Protein AF-A0A847HNN7-F1 (afdb_monomer)

Secondary structure (DSSP, 8-state):
-------TTTSTTSSS--------------PPP-PPP----S-----GGG--HHHHHHHHHHHHHHHHHTT-HHHHHHHHHHHTTTGGG----SSEEEE--SSHHHHHHHHHHHHHTT---EEEE-SS-HHHHHHHHHHHHHHTT-HHHHHHHHHHHHHH-TT-HHHHHHHHHHHHS-SSS--HHHHHHHHHHHHHH--SHHHHHHHHHHHHHHHHHTT-HHHHHHHHHHHHHH--STTTTHHHHHHHHHH-HHHHHH--HHHHHHHHHHTT--SS--HHHHHHHHHHHHH--SGGGHHHHHHHHHHHHHH-TT-HHHHHHHHHHHT-

Structure (mmCIF, N/CA/C/O backbone):
data_AF-A0A847HNN7-F1
#
_entry.id   AF-A0A847HNN7-F1
#
loop_
_atom_site.group_PDB
_atom_site.id
_atom_site.type_symbol
_atom_site.label_atom_id
_atom_site.label_alt_id
_atom_site.label_comp_id
_atom_site.label_asym_id
_atom_site.label_entity_id
_atom_site.label_seq_id
_atom_site.pdbx_PDB_ins_code
_atom_site.Cartn_x
_atom_site.Cartn_y
_atom_site.Cartn_z
_atom_site.occupancy
_atom_site.B_iso_or_equiv
_atom_site.auth_seq_id
_atom_site.auth_comp_id
_atom_site.auth_asym_id
_atom_site.auth_atom_id
_atom_site.pdbx_PDB_model_num
ATOM 1 N N . MET A 1 1 ? 18.033 7.320 -22.587 1.00 27.81 1 MET A N 1
ATOM 2 C CA . MET A 1 1 ? 16.815 8.041 -22.150 1.00 27.81 1 MET A CA 1
ATOM 3 C C . MET A 1 1 ? 16.008 7.167 -21.181 1.00 27.81 1 MET A C 1
ATOM 5 O O . MET A 1 1 ? 14.907 6.770 -21.517 1.00 27.81 1 MET A O 1
ATOM 9 N N . ILE A 1 2 ? 16.561 6.822 -20.007 1.00 28.06 2 ILE A N 1
ATOM 10 C CA . ILE A 1 2 ? 15.881 6.022 -18.960 1.00 28.06 2 ILE A CA 1
ATOM 11 C C . ILE A 1 2 ? 16.379 6.498 -17.580 1.00 28.06 2 ILE A C 1
ATOM 13 O O . ILE A 1 2 ? 17.039 5.771 -16.858 1.00 28.06 2 ILE A O 1
ATOM 17 N N . ASN A 1 3 ? 16.150 7.767 -17.247 1.00 28.02 3 ASN A N 1
ATOM 18 C CA . ASN A 1 3 ? 16.425 8.320 -15.914 1.00 28.02 3 ASN A CA 1
ATOM 19 C C . ASN A 1 3 ? 15.267 9.258 -15.572 1.00 28.02 3 ASN A C 1
ATOM 21 O O . ASN A 1 3 ? 15.394 10.452 -15.831 1.00 28.02 3 ASN A O 1
ATOM 25 N N . LYS A 1 4 ? 14.120 8.715 -15.121 1.00 31.53 4 LYS A N 1
ATOM 26 C CA . LYS A 1 4 ? 12.998 9.501 -14.553 1.00 31.53 4 LYS A CA 1
ATOM 27 C C . LYS A 1 4 ? 11.823 8.696 -13.958 1.00 31.53 4 LYS A C 1
ATOM 29 O O . LYS A 1 4 ? 10.713 9.202 -13.927 1.00 31.53 4 LYS A O 1
ATOM 34 N N . TYR A 1 5 ? 12.046 7.500 -13.413 1.00 39.09 5 TYR A N 1
ATOM 35 C CA . TYR A 1 5 ? 11.057 6.890 -12.508 1.00 39.09 5 TYR A CA 1
ATOM 36 C C . TYR A 1 5 ? 11.559 7.044 -11.069 1.00 39.09 5 TYR A C 1
ATOM 38 O O . TYR A 1 5 ? 12.212 6.157 -10.524 1.00 39.09 5 TYR A O 1
ATOM 46 N N . LEU A 1 6 ? 11.331 8.234 -10.494 1.00 33.34 6 LEU A N 1
ATOM 47 C CA . LEU A 1 6 ? 11.297 8.393 -9.035 1.00 33.34 6 LEU A CA 1
ATOM 48 C C . LEU A 1 6 ? 10.162 7.502 -8.501 1.00 33.34 6 LEU A C 1
ATOM 50 O O . LEU A 1 6 ? 9.158 7.334 -9.192 1.00 33.34 6 LEU A O 1
ATOM 54 N N . SER A 1 7 ? 10.340 6.913 -7.314 1.00 40.53 7 SER A N 1
ATOM 55 C CA . SER A 1 7 ? 9.385 5.948 -6.750 1.00 40.53 7 SER A CA 1
ATOM 56 C C . SER A 1 7 ? 7.963 6.521 -6.688 1.00 40.53 7 SER A C 1
ATOM 58 O O . SER A 1 7 ? 7.771 7.728 -6.511 1.00 40.53 7 SER A O 1
ATOM 60 N N . ILE A 1 8 ? 6.971 5.643 -6.860 1.00 41.94 8 ILE A N 1
ATOM 61 C CA . ILE A 1 8 ? 5.541 5.985 -6.924 1.00 41.94 8 ILE A CA 1
ATOM 62 C C . ILE A 1 8 ? 5.097 6.733 -5.649 1.00 41.94 8 ILE A C 1
ATOM 64 O O . ILE A 1 8 ? 4.251 7.617 -5.726 1.00 41.94 8 ILE A O 1
ATOM 68 N N . CYS A 1 9 ? 5.746 6.499 -4.503 1.00 37.38 9 CYS A N 1
ATOM 69 C CA . CYS A 1 9 ? 5.460 7.216 -3.258 1.00 37.38 9 CYS A CA 1
ATOM 70 C C . CYS A 1 9 ? 6.207 8.563 -3.104 1.00 37.38 9 CYS A C 1
ATOM 72 O O . CYS A 1 9 ? 5.863 9.363 -2.235 1.00 37.38 9 CYS A O 1
ATOM 74 N N . LEU A 1 10 ? 7.220 8.858 -3.930 1.00 34.75 10 LEU A N 1
ATOM 75 C CA . LEU A 1 10 ? 8.090 10.040 -3.788 1.00 34.75 10 LEU A CA 1
ATOM 76 C C . LEU A 1 10 ? 7.687 11.223 -4.685 1.00 34.75 10 LEU A C 1
ATOM 78 O O . LEU A 1 10 ? 8.075 12.360 -4.410 1.00 34.75 10 LEU A O 1
ATOM 82 N N . VAL A 1 11 ? 6.883 10.994 -5.728 1.00 35.22 11 VAL A N 1
ATOM 83 C CA . VAL A 1 11 ? 6.433 12.069 -6.636 1.00 35.22 11 VAL A CA 1
ATOM 84 C C . VAL A 1 11 ? 5.444 13.027 -5.947 1.00 35.22 11 VAL A C 1
ATOM 86 O O . VAL A 1 11 ? 5.449 14.226 -6.232 1.00 35.22 11 VAL A O 1
ATOM 89 N N . ILE A 1 12 ? 4.683 12.569 -4.948 1.00 37.38 12 ILE A N 1
ATOM 90 C CA . ILE A 1 12 ? 3.646 13.396 -4.302 1.00 37.38 12 ILE A CA 1
ATOM 91 C C . ILE A 1 12 ? 4.226 14.423 -3.308 1.00 37.38 12 ILE A C 1
ATOM 93 O O . ILE A 1 12 ? 3.635 15.480 -3.096 1.00 37.38 12 ILE A O 1
ATOM 97 N N . ALA A 1 13 ? 5.444 14.238 -2.787 1.00 31.25 13 ALA A N 1
ATOM 98 C CA . ALA A 1 13 ? 6.083 15.260 -1.947 1.00 31.25 13 ALA A CA 1
ATOM 99 C C . ALA A 1 13 ? 6.717 16.425 -2.745 1.00 31.25 13 ALA A C 1
ATOM 101 O O . ALA A 1 13 ? 7.277 17.344 -2.134 1.00 31.25 13 ALA A O 1
ATOM 102 N N . LEU A 1 14 ? 6.679 16.393 -4.085 1.00 32.56 14 LEU A N 1
ATOM 103 C CA . LEU A 1 14 ? 7.399 17.327 -4.965 1.00 32.56 14 LEU A CA 1
ATOM 104 C C . LEU A 1 14 ? 6.506 18.166 -5.901 1.00 32.56 14 LEU A C 1
ATOM 106 O O . LEU A 1 14 ? 7.036 19.046 -6.574 1.00 32.56 14 LEU A O 1
ATOM 110 N N . LEU A 1 15 ? 5.180 17.975 -5.925 1.00 27.72 15 LEU A N 1
ATOM 111 C CA . LEU A 1 15 ? 4.285 18.661 -6.879 1.00 27.72 15 LEU A CA 1
ATOM 112 C C . LEU A 1 15 ? 3.161 19.503 -6.246 1.00 27.72 15 LEU A C 1
ATOM 114 O O . LEU A 1 15 ? 2.104 19.685 -6.839 1.00 27.72 15 LEU A O 1
ATOM 118 N N . ALA A 1 16 ? 3.416 20.114 -5.088 1.00 28.28 16 ALA A N 1
ATOM 119 C CA . ALA A 1 16 ? 2.619 21.239 -4.591 1.00 28.28 16 ALA A CA 1
ATOM 120 C C . ALA A 1 16 ? 3.510 22.480 -4.456 1.00 28.28 16 ALA A C 1
ATOM 122 O O . ALA A 1 16 ? 3.960 22.834 -3.370 1.00 28.28 16 ALA A O 1
ATOM 123 N N . GLY A 1 17 ? 3.824 23.117 -5.583 1.00 28.91 17 GLY A N 1
ATOM 124 C CA . GLY A 1 17 ? 4.605 24.350 -5.567 1.00 28.91 17 GLY A CA 1
ATOM 125 C C . GLY A 1 17 ? 5.145 24.751 -6.926 1.00 28.91 17 GLY A C 1
ATOM 126 O O . GLY A 1 17 ? 6.352 24.781 -7.111 1.00 28.91 17 GLY A O 1
ATOM 127 N N . ASN A 1 18 ? 4.267 25.079 -7.873 1.00 26.47 18 ASN A N 1
ATOM 128 C CA . ASN A 1 18 ? 4.645 25.970 -8.963 1.00 26.47 18 ASN A CA 1
ATOM 129 C C . ASN A 1 18 ? 3.470 26.882 -9.316 1.00 26.47 18 ASN A C 1
ATOM 131 O O . ASN A 1 18 ? 2.457 26.463 -9.868 1.00 26.47 18 ASN A O 1
ATOM 135 N N . SER A 1 19 ? 3.631 28.161 -9.001 1.00 26.42 19 SER A N 1
ATOM 136 C CA . SER A 1 19 ? 2.947 29.252 -9.680 1.00 26.42 19 SER A CA 1
ATOM 137 C C . SER A 1 19 ? 3.943 30.394 -9.848 1.00 26.42 19 SER A C 1
ATOM 139 O O . SER A 1 19 ? 4.354 31.028 -8.884 1.00 26.42 19 SER A O 1
ATOM 141 N N . LEU A 1 20 ? 4.361 30.526 -11.107 1.00 26.44 20 LEU A N 1
ATOM 142 C CA . LEU A 1 20 ? 4.845 31.685 -11.853 1.00 26.44 20 LEU A CA 1
ATOM 143 C C . LEU A 1 20 ? 5.711 32.759 -11.169 1.00 26.44 20 LEU A C 1
ATOM 145 O O . LEU A 1 20 ? 5.291 33.511 -10.296 1.00 26.44 20 LEU A O 1
ATOM 149 N N . CYS A 1 21 ? 6.890 32.939 -11.770 1.00 24.81 21 CYS A N 1
ATOM 150 C CA . CYS A 1 21 ? 7.687 34.155 -11.730 1.00 24.81 21 CYS A CA 1
ATOM 151 C C . CYS A 1 21 ? 6.934 35.373 -12.294 1.00 24.81 21 CYS A C 1
ATOM 153 O O . CYS A 1 21 ? 6.387 35.315 -13.394 1.00 24.81 21 CYS A O 1
ATOM 155 N N . ALA A 1 22 ? 7.083 36.515 -11.624 1.00 25.25 22 ALA A N 1
ATOM 156 C CA . ALA A 1 22 ? 7.182 37.823 -12.266 1.00 25.25 22 ALA A CA 1
ATOM 157 C C . ALA A 1 22 ? 8.179 38.680 -11.467 1.00 25.25 22 ALA A C 1
ATOM 159 O O . ALA A 1 22 ? 8.060 38.827 -10.253 1.00 25.25 22 ALA A O 1
ATOM 160 N N . GLN A 1 23 ? 9.205 39.186 -12.151 1.00 28.12 23 GLN A N 1
ATOM 161 C CA . GLN A 1 23 ? 10.243 40.066 -11.609 1.00 28.12 23 GLN A CA 1
ATOM 162 C C . GLN A 1 23 ? 9.782 41.529 -11.627 1.00 28.12 23 GLN A C 1
ATOM 164 O O . GLN A 1 23 ? 9.124 41.946 -12.576 1.00 28.12 23 GLN A O 1
ATOM 169 N N . THR A 1 24 ? 10.201 42.324 -10.637 1.00 24.42 24 THR A N 1
ATOM 170 C CA . THR A 1 24 ? 10.659 43.733 -10.763 1.00 24.42 24 THR A CA 1
ATOM 171 C C . THR A 1 24 ? 11.253 44.214 -9.414 1.00 24.42 24 THR A C 1
ATOM 173 O O . THR A 1 24 ? 11.081 43.525 -8.408 1.00 24.42 24 THR A O 1
ATOM 176 N N . PRO A 1 25 ? 12.069 45.293 -9.386 1.00 27.48 25 PRO A N 1
ATOM 177 C CA . PRO A 1 25 ? 13.312 45.317 -8.610 1.00 27.48 25 PRO A CA 1
ATOM 178 C C . PRO A 1 25 ? 13.278 46.087 -7.276 1.00 27.48 25 PRO A C 1
ATOM 180 O O . PRO A 1 25 ? 12.470 46.981 -7.064 1.00 27.48 25 PRO A O 1
ATOM 183 N N . ALA A 1 26 ? 14.273 45.745 -6.448 1.00 29.22 26 ALA A N 1
ATOM 184 C CA . ALA A 1 26 ? 14.980 46.533 -5.430 1.00 29.22 26 ALA A CA 1
ATOM 185 C C . ALA A 1 26 ? 14.179 47.462 -4.491 1.00 29.22 26 ALA A C 1
ATOM 187 O O . ALA A 1 26 ? 13.786 48.568 -4.848 1.00 29.22 26 ALA A O 1
ATOM 188 N N . SER A 1 27 ? 14.148 47.090 -3.207 1.00 28.27 27 SER A N 1
ATOM 189 C CA . SER A 1 27 ? 14.101 48.047 -2.098 1.00 28.27 27 SER A CA 1
ATOM 190 C C . SER A 1 27 ? 14.931 47.529 -0.920 1.00 28.27 27 SER A C 1
ATOM 192 O O . SER A 1 27 ? 14.800 46.391 -0.473 1.00 28.27 27 SER A O 1
ATOM 194 N N . THR A 1 28 ? 15.843 48.380 -0.471 1.00 30.48 28 THR A N 1
ATOM 195 C CA . THR A 1 28 ? 16.776 48.229 0.645 1.00 30.48 28 THR A CA 1
ATOM 196 C C . THR A 1 28 ? 16.066 48.286 2.002 1.00 30.48 28 THR A C 1
ATOM 198 O O . THR A 1 28 ? 15.453 49.311 2.284 1.00 30.48 28 THR A O 1
ATOM 201 N N . ALA A 1 29 ? 16.240 47.290 2.887 1.00 28.00 29 ALA A N 1
ATOM 202 C CA . ALA A 1 29 ? 16.226 47.497 4.349 1.00 28.00 29 ALA A CA 1
ATOM 203 C C . ALA A 1 29 ? 16.621 46.248 5.179 1.00 28.00 29 ALA A C 1
ATOM 205 O O . ALA A 1 29 ? 15.899 45.262 5.201 1.00 28.00 29 ALA A O 1
ATOM 206 N N . LYS A 1 30 ? 17.718 46.414 5.941 1.00 29.08 30 LYS A N 1
ATOM 207 C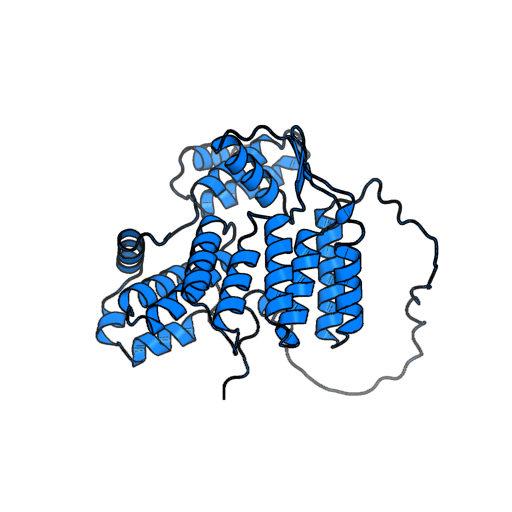 CA . LYS A 1 30 ? 18.143 45.817 7.235 1.00 29.08 30 LYS A CA 1
ATOM 208 C C . LYS A 1 30 ? 18.238 44.283 7.439 1.00 29.08 30 LYS A C 1
ATOM 210 O O . LYS A 1 30 ? 17.351 43.533 7.054 1.00 29.08 30 LYS A O 1
ATOM 215 N N . PRO A 1 31 ? 19.293 43.816 8.148 1.00 25.59 31 PRO A N 1
ATOM 216 C CA . PRO A 1 31 ? 19.556 42.396 8.360 1.00 25.59 31 PRO A CA 1
ATOM 217 C C . PRO A 1 31 ? 18.553 41.797 9.352 1.00 25.59 31 PRO A C 1
ATOM 219 O O . PRO A 1 31 ? 18.427 42.257 10.490 1.00 25.59 31 PRO A O 1
ATOM 222 N N . ALA A 1 32 ? 17.838 40.763 8.911 1.00 30.30 32 ALA A N 1
ATOM 223 C CA . ALA A 1 32 ? 16.995 39.950 9.770 1.00 30.30 32 ALA A CA 1
ATOM 224 C C . ALA A 1 32 ? 17.863 39.107 10.716 1.00 30.30 32 ALA A C 1
ATOM 226 O O . ALA A 1 32 ? 18.902 38.567 10.335 1.00 30.30 32 ALA A O 1
ATOM 227 N N . LYS A 1 33 ? 17.418 39.048 11.972 1.00 31.06 33 LYS A N 1
ATOM 228 C CA . LYS A 1 33 ? 18.005 38.286 13.074 1.00 31.06 33 LYS A CA 1
ATOM 229 C C . LYS A 1 33 ? 18.220 36.823 12.683 1.00 31.06 33 LYS A C 1
ATOM 231 O O . LYS A 1 33 ? 17.375 36.223 12.024 1.00 31.06 33 LYS A O 1
ATOM 236 N N . ALA A 1 34 ? 19.344 36.290 13.153 1.00 29.81 34 ALA A N 1
ATOM 237 C CA . ALA A 1 34 ? 19.745 34.897 13.056 1.00 29.81 34 ALA A CA 1
ATOM 238 C C . ALA A 1 34 ? 18.583 33.932 13.341 1.00 29.81 34 ALA A C 1
ATOM 240 O O . ALA A 1 34 ? 17.884 34.064 14.349 1.00 29.81 34 ALA A O 1
ATOM 241 N N . SER A 1 35 ? 18.409 32.956 12.448 1.00 30.67 35 SER A N 1
ATOM 242 C CA . SER A 1 35 ? 17.635 31.741 12.699 1.00 30.67 35 SER A CA 1
ATOM 243 C C . SER A 1 35 ? 18.146 31.053 13.971 1.00 30.67 35 SER A C 1
ATOM 245 O O . SER A 1 35 ? 19.346 31.139 14.254 1.00 30.67 35 SER A O 1
ATOM 247 N N . PRO A 1 36 ? 17.284 30.369 14.744 1.00 28.66 36 PRO A N 1
ATOM 248 C CA . PRO A 1 36 ? 17.741 29.686 15.938 1.00 28.66 36 PRO A CA 1
ATOM 249 C C . PRO A 1 36 ? 18.696 28.571 15.517 1.00 28.66 36 PRO A C 1
ATOM 251 O O . PRO A 1 36 ? 18.319 27.653 14.787 1.00 28.66 36 PRO A O 1
ATOM 254 N N . ALA A 1 37 ? 19.945 28.682 15.960 1.00 27.38 37 ALA A N 1
ATOM 255 C CA . ALA A 1 37 ? 20.868 27.568 15.968 1.00 27.38 37 ALA A CA 1
ATOM 256 C C . ALA A 1 37 ? 20.245 26.462 16.828 1.00 27.38 37 ALA A C 1
ATOM 258 O O . ALA A 1 37 ? 19.900 26.697 17.985 1.00 27.38 37 ALA A O 1
ATOM 259 N N . ILE A 1 38 ? 20.078 25.270 16.259 1.00 31.50 38 ILE A N 1
ATOM 260 C CA . ILE A 1 38 ? 19.838 24.070 17.056 1.00 31.50 38 ILE A CA 1
ATOM 261 C C . ILE A 1 38 ? 21.151 23.819 17.794 1.00 31.50 38 ILE A C 1
ATOM 263 O O . ILE A 1 38 ? 22.147 23.405 17.193 1.00 31.50 38 ILE A O 1
ATOM 267 N N . GLU A 1 39 ? 21.172 24.173 19.076 1.00 24.69 39 GLU A N 1
ATOM 268 C CA . GLU A 1 39 ? 22.277 23.856 19.965 1.00 24.69 39 GLU A CA 1
ATOM 269 C C . GLU A 1 39 ? 22.465 22.340 19.994 1.00 24.69 39 GLU A C 1
ATOM 271 O O . GLU A 1 39 ? 21.542 21.569 20.254 1.00 24.69 39 GLU A O 1
ATOM 276 N N . LYS A 1 40 ? 23.697 21.905 19.724 1.00 33.25 40 LYS A N 1
ATOM 277 C CA . LYS A 1 40 ? 24.143 20.567 20.092 1.00 33.25 40 LYS A CA 1
ATOM 278 C C . LYS A 1 40 ? 24.216 20.514 21.618 1.00 33.25 40 LYS A C 1
ATOM 280 O O . LYS A 1 40 ? 25.247 20.871 22.181 1.00 33.25 40 LYS A O 1
ATOM 285 N N . SER A 1 41 ? 23.164 20.038 22.274 1.00 27.05 41 SER A N 1
ATOM 286 C CA . SER A 1 41 ? 23.269 19.502 23.629 1.00 27.05 41 SER A CA 1
ATOM 287 C C . SER A 1 41 ? 23.300 17.975 23.548 1.00 27.05 41 SER A C 1
ATOM 289 O O . SER A 1 41 ? 22.328 17.288 23.239 1.00 27.05 41 SER A O 1
ATOM 291 N N . ALA A 1 42 ? 24.481 17.414 23.804 1.00 35.38 42 ALA A N 1
ATOM 292 C CA . ALA A 1 42 ? 24.543 16.080 24.369 1.00 35.38 42 ALA A CA 1
ATOM 293 C C . ALA A 1 42 ? 23.883 16.174 25.752 1.00 35.38 42 ALA A C 1
ATOM 295 O O . ALA A 1 42 ? 24.281 17.022 26.546 1.00 35.38 42 ALA A O 1
ATOM 296 N N . SER A 1 43 ? 22.902 15.313 26.025 1.00 36.53 43 SER A N 1
ATOM 297 C CA . SER A 1 43 ? 22.112 15.285 27.265 1.00 36.53 43 SER A CA 1
ATOM 298 C C . SER A 1 43 ? 21.005 16.341 27.387 1.00 36.53 43 SER A C 1
ATOM 300 O O . SER A 1 43 ? 20.999 17.124 28.329 1.00 36.53 43 SER A O 1
ATOM 302 N N . GLU A 1 44 ? 19.977 16.245 26.548 1.00 28.03 44 GLU A N 1
ATOM 303 C CA . GLU A 1 44 ? 18.605 16.464 27.016 1.00 28.03 44 GLU A CA 1
ATOM 304 C C . GLU A 1 44 ? 17.744 15.304 26.520 1.00 28.03 44 GLU A C 1
ATOM 306 O O . GLU A 1 44 ? 17.500 15.123 25.328 1.00 28.03 44 GLU A O 1
ATOM 311 N N . THR A 1 45 ? 17.335 14.448 27.451 1.00 33.69 45 THR A N 1
ATOM 312 C CA . THR A 1 45 ? 16.253 13.500 27.220 1.00 33.69 45 THR A CA 1
ATOM 313 C C . THR A 1 45 ? 15.023 14.312 26.839 1.00 33.69 45 THR A C 1
ATOM 315 O O . THR A 1 45 ? 14.442 14.978 27.696 1.00 33.69 45 THR A O 1
ATOM 318 N N . VAL A 1 46 ? 14.623 14.260 25.567 1.00 36.47 46 VAL A N 1
ATOM 319 C CA . VAL A 1 46 ? 13.239 14.553 25.188 1.00 36.47 46 VAL A CA 1
ATOM 320 C C . VAL A 1 46 ? 12.373 13.752 26.155 1.00 36.47 46 VAL A C 1
ATOM 322 O O . VAL A 1 46 ? 12.590 12.551 26.304 1.00 36.47 46 VAL A O 1
ATOM 325 N N . ASP A 1 47 ? 11.468 14.408 26.878 1.00 35.34 47 ASP A N 1
ATOM 326 C CA . ASP A 1 47 ? 10.514 13.715 27.740 1.00 35.34 47 ASP A CA 1
ATOM 327 C C . ASP A 1 47 ? 9.600 12.867 26.843 1.00 35.34 47 ASP A C 1
ATOM 329 O O . ASP A 1 47 ? 8.606 13.334 26.289 1.00 35.34 47 ASP A O 1
ATOM 333 N N . VAL A 1 48 ? 10.015 11.617 26.629 1.00 41.84 48 VAL A N 1
ATOM 334 C CA . VAL A 1 48 ? 9.386 10.649 25.725 1.00 41.84 48 VAL A CA 1
ATOM 335 C C . VAL A 1 48 ? 8.038 10.163 26.261 1.00 41.84 48 VAL A C 1
ATOM 337 O O . VAL A 1 48 ? 7.341 9.432 25.577 1.00 41.84 48 VAL A O 1
ATOM 340 N N . SER A 1 49 ? 7.623 10.566 27.467 1.00 42.66 49 SER A N 1
ATOM 341 C CA . SER A 1 49 ? 6.507 9.930 28.174 1.00 42.66 49 SER A CA 1
ATOM 342 C C . SER A 1 49 ? 5.094 10.296 27.681 1.00 42.66 49 SER A C 1
ATOM 344 O O . SER A 1 49 ? 4.119 9.807 28.255 1.00 42.66 49 SER A O 1
ATOM 346 N N . LYS A 1 50 ? 4.936 11.134 26.639 1.00 58.12 50 LYS A N 1
ATOM 347 C CA . LYS A 1 50 ? 3.615 11.560 26.108 1.00 58.12 50 LYS A CA 1
ATOM 348 C C . LYS A 1 50 ? 3.584 11.914 24.614 1.00 58.12 50 LYS A C 1
ATOM 350 O O . LYS A 1 50 ? 2.769 12.746 24.203 1.00 58.12 50 LYS A O 1
ATOM 355 N N . ILE A 1 51 ? 4.468 11.365 23.785 1.00 74.06 51 ILE A N 1
ATOM 356 C CA . ILE A 1 51 ? 4.478 11.731 22.362 1.00 74.06 51 ILE A CA 1
ATOM 357 C C . ILE A 1 51 ? 3.560 10.786 21.584 1.00 74.06 51 ILE A C 1
ATOM 359 O O . ILE A 1 51 ? 3.730 9.575 21.611 1.00 74.06 51 ILE A O 1
ATOM 363 N N . ASP A 1 52 ? 2.574 11.349 20.880 1.00 88.00 52 ASP A N 1
ATOM 364 C CA . ASP A 1 52 ? 1.746 10.591 19.938 1.00 88.00 52 ASP A CA 1
ATOM 365 C C . ASP A 1 52 ? 2.655 9.964 18.858 1.00 88.00 52 ASP A C 1
ATOM 367 O O . ASP A 1 52 ? 3.312 10.716 18.125 1.00 88.00 52 ASP A O 1
ATOM 371 N N . PRO A 1 53 ? 2.700 8.624 18.732 1.00 89.25 53 PRO A N 1
ATOM 372 C CA . PRO A 1 53 ? 3.594 7.945 17.798 1.00 89.25 53 PRO A CA 1
ATOM 373 C C . PRO A 1 53 ? 3.370 8.353 16.344 1.00 89.25 53 PRO A C 1
ATOM 375 O O . PRO A 1 53 ? 4.325 8.449 15.575 1.00 89.25 53 PRO A O 1
ATOM 378 N N . ILE A 1 54 ? 2.126 8.661 15.965 1.00 90.69 54 ILE A N 1
ATOM 379 C CA . ILE A 1 54 ? 1.800 9.128 14.613 1.00 90.69 54 ILE A CA 1
ATOM 380 C C . ILE A 1 54 ? 2.433 10.500 14.383 1.00 90.69 54 ILE A C 1
ATOM 382 O O . ILE A 1 54 ? 3.027 10.762 13.336 1.00 90.69 54 ILE A O 1
ATOM 386 N N . LYS A 1 55 ? 2.332 11.388 15.377 1.00 92.31 55 LYS A N 1
ATOM 387 C CA . LYS A 1 55 ? 2.902 12.734 15.297 1.00 92.31 55 LYS A CA 1
ATOM 388 C C . LYS A 1 55 ? 4.427 12.690 15.232 1.00 92.31 55 LYS A C 1
ATOM 390 O O . LYS A 1 55 ? 4.996 13.394 14.399 1.00 92.31 55 LYS A O 1
ATOM 395 N N . LEU A 1 56 ? 5.065 11.864 16.065 1.00 93.12 56 LEU A N 1
ATOM 396 C CA . LEU A 1 56 ? 6.516 11.668 16.043 1.00 93.12 56 LEU A CA 1
ATOM 397 C C . LEU A 1 56 ? 6.978 11.162 14.677 1.00 93.12 56 LEU A C 1
ATOM 399 O O . LEU A 1 56 ? 7.882 11.746 14.082 1.00 93.12 56 LEU A O 1
ATOM 403 N N . ASN A 1 57 ? 6.315 10.125 14.158 1.00 92.88 57 ASN A N 1
ATOM 404 C CA . ASN A 1 57 ? 6.617 9.561 12.848 1.00 92.88 57 ASN A CA 1
ATOM 405 C C . ASN A 1 57 ? 6.538 10.631 11.751 1.00 92.88 57 ASN A C 1
ATOM 407 O O . ASN A 1 57 ? 7.516 10.875 11.049 1.00 92.88 57 ASN A O 1
ATOM 411 N N . ASN A 1 58 ? 5.421 11.360 11.674 1.00 93.31 58 ASN A N 1
ATOM 412 C CA . ASN A 1 58 ? 5.230 12.415 10.678 1.00 93.31 58 ASN A CA 1
ATOM 413 C C . ASN A 1 58 ? 6.293 13.519 10.775 1.00 93.31 58 ASN A C 1
ATOM 415 O O . ASN A 1 58 ? 6.780 13.994 9.751 1.00 93.31 58 ASN A O 1
ATOM 419 N N . GLN A 1 59 ? 6.686 13.919 11.986 1.00 94.62 59 GLN A N 1
ATOM 420 C CA . GLN A 1 59 ? 7.743 14.913 12.185 1.00 94.62 59 GLN A CA 1
ATOM 421 C C . GLN A 1 59 ? 9.102 14.410 11.690 1.00 94.62 59 GLN A C 1
ATOM 423 O O . GLN A 1 59 ? 9.771 15.117 10.938 1.00 94.62 59 GLN A O 1
ATOM 428 N N . MET A 1 60 ? 9.496 13.189 12.058 1.00 96.00 60 MET A N 1
ATOM 429 C CA . MET A 1 60 ? 10.770 12.612 11.616 1.00 96.00 60 MET A CA 1
ATOM 430 C C . MET A 1 60 ? 10.800 12.386 10.102 1.00 96.00 60 MET A C 1
ATOM 432 O O . MET A 1 60 ? 11.795 12.714 9.458 1.00 96.00 60 MET A O 1
ATOM 436 N N . MET A 1 61 ? 9.690 11.923 9.519 1.00 93.75 61 MET A N 1
ATOM 437 C CA . MET A 1 61 ? 9.522 11.794 8.070 1.00 93.75 61 MET A CA 1
ATOM 438 C C . MET A 1 61 ? 9.676 13.141 7.356 1.00 93.75 61 MET A C 1
ATOM 440 O O . MET A 1 61 ? 10.378 13.216 6.352 1.00 93.75 61 MET A O 1
ATOM 444 N N . MET A 1 62 ? 9.076 14.222 7.867 1.00 94.56 62 MET A N 1
ATOM 445 C CA . MET A 1 62 ? 9.246 15.556 7.275 1.00 94.56 62 MET A CA 1
ATOM 446 C C . MET A 1 62 ? 10.710 15.997 7.286 1.00 94.56 62 MET A C 1
ATOM 448 O O . MET A 1 62 ? 11.232 16.377 6.239 1.00 94.56 62 MET A O 1
ATOM 452 N N . VAL A 1 63 ? 11.390 15.882 8.431 1.00 96.38 63 VAL A N 1
ATOM 453 C CA . VAL A 1 63 ? 12.808 16.258 8.548 1.00 96.38 63 VAL A CA 1
ATOM 454 C C . VAL A 1 63 ? 13.666 15.416 7.605 1.00 96.38 63 VAL A C 1
ATOM 456 O O . VAL A 1 63 ? 14.502 15.963 6.890 1.00 96.38 63 VAL A O 1
ATOM 459 N N . PHE A 1 64 ? 13.437 14.102 7.543 1.00 96.75 64 PHE A N 1
ATOM 460 C CA . PHE A 1 64 ? 14.112 13.227 6.587 1.00 96.75 64 PHE A CA 1
ATOM 461 C C . PHE A 1 64 ? 13.931 13.720 5.146 1.00 96.75 64 PHE A C 1
ATOM 463 O O . PHE A 1 64 ? 14.910 13.884 4.417 1.00 96.75 64 PHE A O 1
ATOM 470 N N . MET A 1 65 ? 12.691 14.006 4.739 1.00 93.94 65 MET A N 1
ATOM 471 C CA . MET A 1 65 ? 12.380 14.448 3.379 1.00 93.94 65 MET A CA 1
ATOM 472 C C . MET A 1 65 ? 13.009 15.805 3.052 1.00 93.94 65 MET A C 1
ATOM 474 O O . MET A 1 65 ? 13.450 16.014 1.922 1.00 93.94 65 MET A O 1
ATOM 478 N N . GLU A 1 66 ? 13.102 16.718 4.018 1.00 95.69 66 GLU A N 1
ATOM 479 C CA . GLU A 1 66 ? 13.836 17.978 3.863 1.00 95.69 66 GLU A CA 1
ATOM 480 C C . GLU A 1 66 ? 15.328 17.735 3.609 1.00 95.69 66 GLU A C 1
ATOM 482 O O . GLU A 1 66 ? 15.893 18.323 2.683 1.00 95.69 66 GLU A O 1
ATOM 487 N N . ARG A 1 67 ? 15.960 16.820 4.360 1.00 97.12 67 ARG A N 1
ATOM 488 C CA . ARG A 1 67 ? 17.371 16.452 4.141 1.00 97.12 67 ARG A CA 1
ATOM 489 C C . ARG A 1 67 ? 17.587 15.811 2.776 1.00 97.12 67 ARG A C 1
ATOM 491 O O . ARG A 1 67 ? 18.522 16.193 2.075 1.00 97.12 67 ARG A O 1
ATOM 498 N N . MET A 1 68 ? 16.693 14.915 2.362 1.00 95.25 68 MET A N 1
ATOM 499 C CA . MET A 1 68 ? 16.723 14.306 1.028 1.00 95.25 68 MET A CA 1
ATOM 500 C C . MET A 1 68 ? 16.624 15.354 -0.082 1.00 95.25 68 MET A C 1
ATOM 502 O O . MET A 1 68 ? 17.422 15.340 -1.016 1.00 95.25 68 MET A O 1
ATOM 506 N N . LYS A 1 69 ? 15.684 16.301 0.035 1.00 93.94 69 LYS A N 1
ATOM 507 C CA . LYS A 1 69 ? 15.506 17.392 -0.937 1.00 93.94 69 LYS A CA 1
ATOM 508 C C . LYS A 1 69 ? 16.724 18.313 -1.014 1.00 93.94 69 LYS A C 1
ATOM 510 O O . LYS A 1 69 ? 17.042 18.799 -2.094 1.00 93.94 69 LYS A O 1
ATOM 515 N N . ALA A 1 70 ? 17.411 18.530 0.106 1.00 95.50 70 ALA A N 1
ATOM 516 C CA . ALA A 1 70 ? 18.649 19.304 0.160 1.00 95.50 70 ALA A CA 1
ATOM 517 C C . ALA A 1 70 ? 19.882 18.541 -0.369 1.00 95.50 70 ALA A C 1
ATOM 519 O O . ALA A 1 70 ? 20.950 19.134 -0.492 1.00 95.50 70 ALA A O 1
ATOM 520 N N . GLY A 1 71 ? 19.764 17.240 -0.668 1.00 94.88 71 GLY A N 1
ATOM 521 C CA . GLY A 1 71 ? 20.900 16.383 -1.020 1.00 94.88 71 GLY A CA 1
ATOM 522 C C . GLY A 1 71 ? 21.783 16.000 0.176 1.00 94.88 71 GLY A C 1
ATOM 523 O O . GLY A 1 71 ? 22.861 15.435 -0.007 1.00 94.88 71 GLY A O 1
ATOM 524 N N . ASN A 1 72 ? 21.332 16.268 1.405 1.00 96.69 72 ASN A N 1
ATOM 525 C CA . ASN A 1 72 ? 22.039 15.940 2.642 1.00 96.69 72 ASN A CA 1
ATOM 526 C C . ASN A 1 72 ? 21.777 14.479 3.046 1.00 96.69 72 ASN A C 1
ATOM 528 O O . ASN A 1 72 ? 21.198 14.200 4.097 1.00 96.69 72 ASN A O 1
ATOM 532 N N . TYR A 1 73 ? 22.208 13.526 2.215 1.00 95.56 73 TYR A N 1
ATOM 533 C CA . TYR A 1 73 ? 21.935 12.095 2.419 1.00 95.56 73 TYR A CA 1
ATOM 534 C C . TYR A 1 73 ? 22.511 11.536 3.729 1.00 95.56 73 TYR A C 1
ATOM 536 O O . TYR A 1 73 ? 21.913 10.648 4.330 1.00 95.56 73 TYR A O 1
ATOM 544 N N . ALA A 1 74 ? 23.641 12.072 4.202 1.00 97.19 74 ALA A N 1
ATOM 545 C CA . ALA A 1 74 ? 24.229 11.675 5.482 1.00 97.19 74 ALA A CA 1
ATOM 546 C C . ALA A 1 74 ? 23.307 12.025 6.663 1.00 97.19 74 ALA A C 1
ATOM 548 O O . ALA A 1 74 ? 22.985 11.154 7.465 1.00 97.19 74 ALA A O 1
ATOM 549 N N . GLU A 1 75 ? 22.805 13.263 6.717 1.00 97.62 75 GLU A N 1
ATOM 550 C CA . GLU A 1 75 ? 21.852 13.691 7.751 1.00 97.62 75 GLU A CA 1
ATOM 551 C C . GLU A 1 75 ? 20.519 12.942 7.618 1.00 97.62 75 GLU A C 1
ATOM 553 O O . GLU A 1 75 ? 19.943 12.529 8.619 1.00 97.62 75 GLU A O 1
ATOM 558 N N . ALA A 1 76 ? 20.037 12.699 6.393 1.00 97.62 76 ALA A N 1
ATOM 559 C CA . ALA A 1 76 ? 18.844 11.880 6.172 1.00 97.62 76 ALA A CA 1
ATOM 560 C C . ALA A 1 76 ? 19.019 10.466 6.761 1.00 97.62 76 ALA A C 1
ATOM 562 O O . ALA A 1 76 ? 18.141 9.957 7.461 1.00 97.62 76 ALA A O 1
ATOM 563 N N . ARG A 1 77 ? 20.185 9.848 6.545 1.00 98.25 77 ARG A N 1
ATOM 564 C CA . ARG A 1 77 ? 20.523 8.539 7.112 1.00 98.25 77 ARG A CA 1
ATOM 565 C C . ARG A 1 77 ? 20.608 8.572 8.638 1.00 98.25 77 ARG A C 1
ATOM 567 O O . ARG A 1 77 ? 20.155 7.625 9.274 1.00 98.25 77 ARG A O 1
ATOM 574 N N . GLU A 1 78 ? 21.136 9.644 9.228 1.00 98.25 78 GLU A N 1
ATOM 575 C CA . GLU A 1 78 ? 21.143 9.830 10.685 1.00 98.25 78 GLU A CA 1
ATOM 576 C C . GLU A 1 78 ? 19.723 9.893 11.258 1.00 98.25 78 GLU A C 1
ATOM 578 O O . GLU A 1 78 ? 19.444 9.211 12.242 1.00 98.25 78 GLU A O 1
ATOM 583 N N . ILE A 1 79 ? 18.804 10.630 10.620 1.00 97.88 79 ILE A N 1
ATOM 584 C CA . ILE A 1 79 ? 17.391 10.676 11.031 1.00 97.88 79 ILE A CA 1
ATOM 585 C C . ILE A 1 79 ? 16.762 9.280 10.971 1.00 97.88 79 ILE A C 1
ATOM 587 O O . ILE A 1 79 ? 16.152 8.841 11.945 1.00 97.88 79 ILE A O 1
ATOM 591 N N . ALA A 1 80 ? 16.960 8.540 9.877 1.00 97.94 80 ALA A N 1
ATOM 592 C CA . ALA A 1 80 ? 16.465 7.168 9.769 1.00 97.94 80 ALA A CA 1
ATOM 593 C C . ALA A 1 80 ? 17.100 6.232 10.824 1.00 97.94 80 ALA A C 1
ATOM 595 O O . ALA A 1 80 ? 16.426 5.371 11.387 1.00 97.94 80 ALA A O 1
ATOM 596 N N . GLY A 1 81 ? 18.376 6.446 11.162 1.00 98.12 81 GLY A N 1
ATOM 597 C CA . GLY A 1 81 ? 19.069 5.761 12.255 1.00 98.12 81 GLY A CA 1
ATOM 598 C C . GLY A 1 81 ? 18.462 6.055 13.630 1.00 98.12 81 GLY A C 1
ATOM 599 O O . GLY A 1 81 ? 18.268 5.140 14.429 1.00 98.12 81 GLY A O 1
ATOM 600 N N . GLN A 1 82 ? 18.091 7.311 13.894 1.00 97.50 82 GLN A N 1
ATOM 601 C CA . GLN A 1 82 ? 17.368 7.696 15.108 1.00 97.50 82 GLN A CA 1
ATOM 602 C C . GLN A 1 82 ? 15.994 7.024 15.173 1.00 97.50 82 GLN A C 1
ATOM 604 O O . GLN A 1 82 ? 15.597 6.565 16.241 1.00 97.50 82 GLN A O 1
ATOM 609 N N . MET A 1 83 ? 15.292 6.897 14.039 1.00 97.69 83 MET A N 1
ATOM 610 C CA . MET A 1 83 ? 13.989 6.223 13.968 1.00 97.69 83 MET A CA 1
ATOM 611 C C . MET A 1 83 ? 14.054 4.750 14.379 1.00 97.69 83 MET A C 1
ATOM 613 O O . MET A 1 83 ? 13.061 4.236 14.874 1.00 97.69 83 MET A O 1
ATOM 617 N N . ILE A 1 84 ? 15.194 4.075 14.221 1.00 97.88 84 ILE A N 1
ATOM 618 C CA . ILE A 1 84 ? 15.354 2.663 14.601 1.00 97.88 84 ILE A CA 1
ATOM 619 C C . ILE A 1 84 ? 16.131 2.466 15.909 1.00 97.88 84 ILE A C 1
ATOM 621 O O . ILE A 1 84 ? 16.369 1.331 16.317 1.00 97.88 84 ILE A O 1
ATOM 625 N N . PHE A 1 85 ? 16.566 3.533 16.577 1.00 95.88 85 PHE A N 1
ATOM 626 C CA . PHE A 1 85 ? 17.442 3.408 17.737 1.00 95.88 85 PHE A CA 1
ATOM 627 C C . PHE A 1 85 ? 16.792 2.589 18.867 1.00 95.88 85 PHE A C 1
ATOM 629 O O . PHE A 1 85 ? 15.663 2.846 19.278 1.00 95.88 85 PHE A O 1
ATOM 636 N N . GLY A 1 86 ? 17.517 1.589 19.381 1.00 94.38 86 GLY A N 1
ATOM 637 C CA . GLY A 1 86 ? 17.041 0.716 20.459 1.00 94.38 86 GLY A CA 1
ATOM 638 C C . GLY A 1 86 ? 15.983 -0.313 20.044 1.00 94.38 86 GLY A C 1
ATOM 639 O O . GLY A 1 86 ? 15.373 -0.925 20.923 1.00 94.38 86 GLY A O 1
ATOM 640 N N . HIS A 1 87 ? 15.750 -0.516 18.739 1.00 95.31 87 HIS A N 1
ATOM 641 C CA . HIS A 1 87 ? 14.770 -1.489 18.245 1.00 95.31 87 HIS A CA 1
ATOM 642 C C . HIS A 1 87 ? 15.040 -2.929 18.724 1.00 95.31 87 HIS A C 1
ATOM 644 O O . HIS A 1 87 ? 14.127 -3.744 18.807 1.00 95.31 87 HIS A O 1
ATOM 650 N N . ASP A 1 88 ? 16.298 -3.250 19.015 1.00 93.62 88 ASP A N 1
ATOM 651 C CA . ASP A 1 88 ? 16.800 -4.542 19.484 1.00 93.62 88 ASP A CA 1
ATOM 652 C C . ASP A 1 88 ? 16.333 -4.896 20.904 1.00 93.62 88 ASP A C 1
ATOM 654 O O . ASP A 1 88 ? 16.296 -6.068 21.275 1.00 93.62 88 ASP A O 1
ATOM 658 N N . LYS A 1 89 ? 15.917 -3.895 21.686 1.00 92.81 89 LYS A N 1
ATOM 659 C CA . LYS A 1 89 ? 15.386 -4.082 23.045 1.00 92.81 89 LYS A CA 1
ATOM 660 C C . LYS A 1 89 ? 13.969 -4.651 23.065 1.00 92.81 89 LYS A C 1
ATOM 662 O O . LYS A 1 89 ? 13.508 -5.099 24.113 1.00 92.81 89 LYS A O 1
ATOM 667 N N . PHE A 1 90 ? 13.270 -4.620 21.935 1.00 92.38 90 PHE A N 1
ATOM 668 C CA . PHE A 1 90 ? 11.926 -5.164 21.811 1.00 92.38 90 PHE A CA 1
ATOM 669 C C . PHE A 1 90 ? 12.000 -6.579 21.243 1.00 92.38 90 PHE A C 1
ATOM 671 O O . PHE A 1 90 ? 12.366 -6.787 20.086 1.00 92.38 90 PHE A O 1
ATOM 678 N N . SER A 1 91 ? 11.605 -7.559 22.046 1.00 87.00 91 SER A N 1
ATOM 679 C CA . SER A 1 91 ? 11.491 -8.947 21.615 1.00 87.00 91 SER A CA 1
ATOM 680 C C . SER A 1 91 ? 10.086 -9.467 21.887 1.00 87.00 91 SER A C 1
ATOM 682 O O . SER A 1 91 ? 9.526 -9.312 22.974 1.00 87.00 91 SER A O 1
ATOM 684 N N . SER A 1 92 ? 9.487 -10.066 20.860 1.00 88.12 92 SER A N 1
ATOM 685 C CA . SER A 1 92 ? 8.192 -10.727 20.990 1.00 88.12 92 SER A CA 1
ATOM 686 C C . SER A 1 92 ? 8.335 -11.973 21.860 1.00 88.12 92 SER A C 1
ATOM 688 O O . SER A 1 92 ? 9.330 -12.691 21.776 1.00 88.12 92 SER A O 1
ATOM 690 N N . ASN A 1 93 ? 7.319 -12.257 22.666 1.00 89.06 93 ASN A N 1
ATOM 691 C CA . ASN A 1 93 ? 7.240 -13.468 23.479 1.00 89.06 93 ASN A CA 1
ATOM 692 C C . ASN A 1 93 ? 5.896 -14.180 23.242 1.00 89.06 93 ASN A C 1
ATOM 694 O O . ASN A 1 93 ? 5.217 -13.937 22.236 1.00 89.06 93 ASN A O 1
ATOM 698 N N . GLU A 1 94 ? 5.535 -15.125 24.110 1.00 87.19 94 GLU A N 1
ATOM 699 C CA . GLU A 1 94 ? 4.281 -15.879 23.991 1.00 87.19 94 GLU A CA 1
ATOM 700 C C . GLU A 1 94 ? 3.037 -15.013 24.225 1.00 87.19 94 GLU A C 1
ATOM 702 O O . GLU A 1 94 ? 1.989 -15.298 23.653 1.00 87.19 94 GLU A O 1
ATOM 707 N N . ALA A 1 95 ? 3.154 -13.946 25.020 1.00 90.69 95 ALA A N 1
ATOM 708 C CA . ALA A 1 95 ? 2.040 -13.085 25.403 1.00 90.69 95 ALA A CA 1
ATOM 709 C C . ALA A 1 95 ? 1.962 -11.795 24.579 1.00 90.69 95 ALA A C 1
ATOM 711 O O . ALA A 1 95 ? 0.864 -11.313 24.317 1.00 90.69 95 ALA A O 1
ATOM 712 N N . LYS A 1 96 ? 3.107 -11.226 24.190 1.00 94.44 96 LYS A N 1
ATOM 713 C CA . LYS A 1 96 ? 3.199 -9.902 23.567 1.00 94.44 96 LYS A CA 1
ATOM 714 C C . LYS A 1 96 ? 3.963 -9.943 22.260 1.00 94.44 96 LYS A C 1
ATOM 716 O O . LYS A 1 96 ? 4.983 -10.623 22.134 1.00 94.44 96 LYS A O 1
ATOM 721 N N . GLU A 1 97 ? 3.498 -9.141 21.319 1.00 95.44 97 GLU A N 1
ATOM 722 C CA . GLU A 1 97 ? 4.195 -8.856 20.079 1.00 95.44 97 GLU A CA 1
ATOM 723 C C . GLU A 1 97 ? 4.331 -7.350 19.889 1.00 95.44 97 GLU A C 1
ATOM 725 O O . GLU A 1 97 ? 3.356 -6.608 19.976 1.00 95.44 97 GLU A O 1
ATOM 730 N N . TYR A 1 98 ? 5.555 -6.905 19.619 1.00 96.38 98 TYR A N 1
ATOM 731 C CA . TYR A 1 98 ? 5.868 -5.496 19.423 1.00 96.38 98 TYR A CA 1
ATOM 732 C C . TYR A 1 98 ? 5.869 -5.164 17.934 1.00 96.38 98 TYR A C 1
ATOM 734 O O . TYR A 1 98 ? 6.536 -5.836 17.145 1.00 96.38 98 TYR A O 1
ATOM 742 N N . LYS A 1 99 ? 5.131 -4.119 17.554 1.00 97.44 99 LYS A N 1
ATOM 743 C CA . LYS A 1 99 ? 5.027 -3.618 16.177 1.00 97.44 99 LYS A CA 1
ATOM 744 C C . LYS A 1 99 ? 5.095 -2.099 16.146 1.00 97.44 99 LYS A C 1
ATOM 746 O O . LYS A 1 99 ? 4.753 -1.440 17.124 1.00 97.44 99 LYS A O 1
ATOM 751 N N . SER A 1 100 ? 5.520 -1.550 15.014 1.00 97.25 100 SER A N 1
ATOM 752 C CA . SER A 1 100 ? 5.629 -0.108 14.783 1.00 97.25 100 SER A CA 1
ATOM 753 C C . SER A 1 100 ? 4.729 0.263 13.614 1.00 97.25 100 SER A C 1
ATOM 755 O O . SER A 1 100 ? 5.061 -0.013 12.465 1.00 97.25 100 SER A O 1
ATOM 757 N N . PHE A 1 101 ? 3.566 0.838 13.902 1.00 97.25 101 PHE A N 1
ATOM 758 C CA . PHE A 1 101 ? 2.603 1.247 12.882 1.00 97.25 101 PHE A CA 1
ATOM 759 C C . PHE A 1 101 ? 2.750 2.731 12.547 1.00 97.25 101 PHE A C 1
ATOM 761 O O . PHE A 1 101 ? 3.172 3.531 13.381 1.00 97.25 101 PHE A O 1
ATOM 768 N N . HIS A 1 102 ? 2.351 3.098 11.337 1.00 93.94 102 HIS A N 1
ATOM 769 C CA . HIS A 1 102 ? 2.235 4.481 10.893 1.00 93.94 102 HIS A CA 1
ATOM 770 C C . HIS A 1 102 ? 0.843 5.051 11.181 1.00 93.94 102 HIS A C 1
ATOM 772 O O . HIS A 1 102 ? 0.679 6.257 11.355 1.00 93.94 102 HIS A O 1
ATOM 778 N N . SER A 1 103 ? -0.179 4.193 11.254 1.00 94.31 103 SER A N 1
ATOM 779 C CA . SER A 1 103 ? -1.553 4.618 11.514 1.00 94.31 103 SER A CA 1
ATOM 780 C C . SER A 1 103 ? -2.339 3.636 12.384 1.00 94.31 103 SER A C 1
ATOM 782 O O . SER A 1 103 ? -2.006 2.458 12.524 1.00 94.31 103 SER A O 1
ATOM 784 N N . LEU A 1 104 ? -3.454 4.121 12.937 1.00 94.06 104 LEU A N 1
ATOM 785 C CA . LEU A 1 104 ? -4.423 3.267 13.631 1.00 94.06 104 LEU A CA 1
ATOM 786 C C . LEU A 1 104 ? -5.094 2.256 12.693 1.00 94.06 104 LEU A C 1
ATOM 788 O O . LEU A 1 104 ? -5.464 1.179 13.148 1.00 94.06 104 LEU A O 1
ATOM 792 N N . MET A 1 105 ? -5.230 2.585 11.404 1.00 95.00 105 MET A N 1
ATOM 793 C CA . MET A 1 105 ? -5.769 1.665 10.400 1.00 95.00 105 MET A CA 1
ATOM 794 C C . MET A 1 105 ? -4.892 0.417 10.295 1.00 95.00 105 MET A C 1
ATOM 796 O O . MET A 1 105 ? -5.397 -0.697 10.371 1.00 95.00 105 MET A O 1
ATOM 800 N N . GLU A 1 106 ? -3.574 0.599 10.211 1.00 96.94 106 GLU A N 1
ATOM 801 C CA . GLU A 1 106 ? -2.612 -0.502 10.151 1.00 96.94 106 GLU A CA 1
ATOM 802 C C . GLU A 1 106 ? -2.623 -1.325 11.446 1.00 96.94 106 GLU A C 1
ATOM 804 O O . GLU A 1 106 ? -2.710 -2.550 11.397 1.00 96.94 106 GLU A O 1
ATOM 809 N N . LYS A 1 107 ? -2.619 -0.674 12.618 1.00 96.25 107 LYS A N 1
ATOM 810 C CA . LYS A 1 107 ? -2.688 -1.389 13.904 1.00 96.25 107 LYS A CA 1
ATOM 811 C C . LYS A 1 107 ? -3.931 -2.280 14.000 1.00 96.25 107 LYS A C 1
ATOM 813 O O . LYS A 1 107 ? -3.838 -3.441 14.410 1.00 96.25 107 LYS A O 1
ATOM 818 N N . GLU A 1 108 ? -5.095 -1.741 13.649 1.00 96.44 108 GLU A N 1
ATOM 819 C CA . GLU A 1 108 ? -6.356 -2.482 13.711 1.00 96.44 108 GLU A CA 1
ATOM 820 C C . GLU A 1 108 ? -6.460 -3.549 12.620 1.00 96.44 108 GLU A C 1
ATOM 822 O O . GLU A 1 108 ? -6.977 -4.635 12.884 1.00 96.44 108 GLU A O 1
ATOM 827 N N . LEU A 1 109 ? -5.926 -3.296 11.421 1.00 97.38 109 LEU A N 1
ATOM 828 C CA . LEU A 1 109 ? -5.842 -4.298 10.360 1.00 97.38 109 LEU A CA 1
ATOM 829 C C . LEU A 1 109 ? -4.958 -5.470 10.784 1.00 97.38 109 LEU A C 1
ATOM 831 O O . LEU A 1 109 ? -5.381 -6.620 10.678 1.00 97.38 109 LEU A O 1
ATOM 835 N N . TYR A 1 110 ? -3.773 -5.194 11.330 1.00 97.31 110 TYR A N 1
ATOM 836 C CA . TYR A 1 110 ? -2.894 -6.228 11.868 1.00 97.31 110 TYR A CA 1
ATOM 837 C C . TYR A 1 110 ? -3.606 -7.052 12.940 1.00 97.31 110 TYR A C 1
ATOM 839 O O . TYR A 1 110 ? -3.706 -8.271 12.832 1.00 97.31 110 TYR A O 1
ATOM 847 N N . SER A 1 111 ? -4.205 -6.375 13.921 1.00 95.50 111 SER A N 1
ATOM 848 C CA . SER A 1 111 ? -4.935 -7.031 15.008 1.00 95.50 111 SER A CA 1
ATOM 849 C C . SER A 1 111 ? -6.110 -7.870 14.491 1.00 95.50 111 SER A C 1
ATOM 851 O O . SER A 1 111 ? -6.370 -8.961 14.997 1.00 95.50 111 SER A O 1
ATOM 853 N N . LEU A 1 112 ? -6.842 -7.401 13.474 1.00 95.00 112 LEU A N 1
ATOM 854 C CA . LEU A 1 112 ? -7.913 -8.162 12.829 1.00 95.00 112 LEU A CA 1
ATOM 855 C C . LEU A 1 112 ? -7.380 -9.447 12.180 1.00 95.00 112 LEU A C 1
ATOM 857 O O . LEU A 1 112 ? -7.990 -10.503 12.358 1.00 95.00 112 LEU A O 1
ATOM 861 N N . LEU A 1 113 ? -6.278 -9.358 11.436 1.00 95.25 113 LEU A N 1
ATOM 862 C CA . LEU A 1 113 ? -5.691 -10.490 10.718 1.00 95.25 113 LEU A CA 1
ATOM 863 C C . LEU A 1 113 ? -5.101 -11.533 11.675 1.00 95.25 113 LEU A C 1
ATOM 865 O O . LEU A 1 113 ? -5.386 -12.718 11.510 1.00 95.25 113 LEU A O 1
ATOM 869 N N . GLU A 1 114 ? -4.383 -11.104 12.713 1.00 94.81 114 GLU A N 1
ATOM 870 C CA . GLU A 1 114 ? -3.837 -11.995 13.746 1.00 94.81 114 GLU A CA 1
ATOM 871 C C . GLU A 1 114 ? -4.949 -12.759 14.477 1.00 94.81 114 GLU A C 1
ATOM 873 O O . GLU A 1 114 ? -4.904 -13.985 14.598 1.00 94.81 114 GLU A O 1
ATOM 878 N N . ASN A 1 115 ? -6.021 -12.058 14.863 1.00 92.50 115 ASN A N 1
ATOM 879 C CA . ASN A 1 115 ? -7.177 -12.684 15.504 1.00 92.50 115 ASN A CA 1
ATOM 880 C C . ASN A 1 115 ? -7.843 -13.742 14.609 1.00 92.50 115 ASN A C 1
ATOM 882 O O . ASN A 1 115 ? -8.272 -14.785 15.102 1.00 92.50 115 ASN A O 1
ATOM 886 N N . ARG A 1 116 ? -7.929 -13.505 13.291 1.00 93.69 116 ARG A N 1
ATOM 887 C CA . ARG A 1 116 ? -8.473 -14.487 12.334 1.00 93.69 116 ARG A CA 1
ATOM 888 C C . ARG A 1 116 ? -7.582 -15.720 12.186 1.00 93.69 116 ARG A C 1
ATOM 890 O O . ARG A 1 116 ? -8.100 -16.801 11.929 1.00 93.69 116 ARG A O 1
ATOM 897 N N . GLN A 1 117 ? -6.274 -15.565 12.370 1.00 93.31 117 GLN A N 1
ATOM 898 C CA . GLN A 1 117 ? -5.311 -16.669 12.379 1.00 93.31 117 GLN A CA 1
ATOM 899 C C . GLN A 1 117 ? -5.245 -17.388 13.737 1.00 93.31 117 GLN A C 1
ATOM 901 O O . GLN A 1 117 ? -4.492 -18.346 13.897 1.00 93.31 117 GLN A O 1
ATOM 906 N N . GLY A 1 118 ? -6.043 -16.956 14.719 1.00 93.00 118 GLY A N 1
ATOM 907 C CA . GLY A 1 118 ? -6.065 -17.532 16.060 1.00 93.00 118 GLY A CA 1
ATOM 908 C C . GLY A 1 118 ? -4.902 -17.085 16.946 1.00 93.00 118 GLY A C 1
ATOM 909 O O . GLY A 1 118 ? -4.757 -17.615 18.050 1.00 93.00 118 GLY A O 1
ATOM 910 N N . ASN A 1 119 ? -4.098 -16.110 16.509 1.00 91.12 119 ASN A N 1
ATOM 911 C CA . ASN A 1 119 ? -3.065 -15.518 17.345 1.00 91.12 119 ASN A CA 1
ATOM 912 C C . ASN A 1 119 ? -3.718 -14.579 18.371 1.00 91.12 119 ASN A C 1
ATOM 914 O O . ASN A 1 119 ? -4.480 -13.679 18.023 1.00 91.12 119 ASN A O 1
ATOM 918 N N . LYS A 1 120 ? -3.434 -14.825 19.653 1.00 88.50 120 LYS A N 1
ATOM 919 C CA . LYS A 1 120 ? -4.001 -14.092 20.795 1.00 88.50 120 LYS A CA 1
ATOM 920 C C . LYS A 1 120 ? -2.983 -13.201 21.502 1.00 88.50 120 LYS A C 1
ATOM 922 O O . LYS A 1 120 ? -3.262 -12.728 22.603 1.00 88.50 120 LYS A O 1
ATOM 927 N N . LYS A 1 121 ? -1.800 -13.005 20.912 1.00 92.88 121 LYS A N 1
ATOM 928 C CA . LYS A 1 121 ? -0.787 -12.109 21.470 1.00 92.88 121 LYS A CA 1
ATOM 929 C C . LYS A 1 121 ? -1.328 -10.688 21.561 1.00 92.88 121 LYS A C 1
ATOM 931 O O . LYS A 1 121 ? -1.987 -10.190 20.650 1.00 92.88 121 LYS A O 1
ATOM 936 N N . GLU A 1 122 ? -1.007 -10.025 22.661 1.00 93.25 122 GLU A N 1
ATOM 937 C CA . GLU A 1 122 ? -1.215 -8.595 22.806 1.00 93.25 122 GLU A CA 1
ATOM 938 C C . GLU A 1 122 ? -0.286 -7.862 21.830 1.00 93.25 122 GLU A C 1
ATOM 940 O O . GLU A 1 122 ? 0.940 -7.966 21.921 1.00 93.25 122 GLU A O 1
ATOM 945 N N . VAL A 1 123 ? -0.876 -7.110 20.900 1.00 94.56 123 VAL A N 1
ATOM 946 C CA . VAL A 1 123 ? -0.135 -6.254 19.970 1.00 94.56 123 VAL A CA 1
ATOM 947 C C . VAL A 1 123 ? 0.214 -4.945 20.670 1.00 94.56 123 VAL A C 1
ATOM 949 O O . VAL A 1 123 ? -0.644 -4.087 20.899 1.00 94.56 123 VAL A O 1
ATOM 952 N N . VAL A 1 124 ? 1.496 -4.772 20.972 1.00 94.88 124 VAL A N 1
ATOM 953 C CA . VAL A 1 124 ? 2.045 -3.556 21.565 1.00 94.88 124 VAL A CA 1
ATOM 954 C C . VAL A 1 124 ? 2.582 -2.661 20.455 1.00 94.88 124 VAL A C 1
ATOM 956 O O . VAL A 1 124 ? 3.526 -3.019 19.749 1.00 94.88 124 VAL A O 1
ATOM 959 N N . TRP A 1 125 ? 1.985 -1.478 20.311 1.00 94.75 125 TRP A N 1
ATOM 960 C CA . TRP A 1 125 ? 2.494 -0.453 19.403 1.00 94.75 125 TRP A CA 1
ATOM 961 C C . TRP A 1 125 ? 3.652 0.283 20.077 1.00 94.75 125 TRP A C 1
ATOM 963 O O . TRP A 1 125 ? 3.449 0.975 21.072 1.00 94.75 125 TRP A O 1
ATOM 973 N N . VAL A 1 126 ? 4.861 0.108 19.549 1.00 94.19 126 VAL A N 1
ATOM 974 C CA . VAL A 1 126 ? 6.040 0.858 19.992 1.00 94.19 126 VAL A CA 1
ATOM 975 C C . VAL A 1 126 ? 5.973 2.290 19.475 1.00 94.19 126 VAL A C 1
ATOM 977 O O . VAL A 1 126 ? 5.642 2.519 18.312 1.00 94.19 126 VAL A O 1
ATOM 980 N N . GLU A 1 127 ? 6.294 3.251 20.340 1.00 89.88 127 GLU A N 1
ATOM 981 C CA . GLU A 1 127 ? 6.167 4.672 20.000 1.00 89.88 127 GLU A CA 1
ATOM 982 C C . GLU A 1 127 ? 7.154 5.113 18.917 1.00 89.88 127 GLU A C 1
ATOM 984 O O . GLU A 1 127 ? 6.863 5.972 18.086 1.00 89.88 127 GLU A O 1
ATOM 989 N N . GLN A 1 128 ? 8.326 4.484 18.920 1.00 92.88 128 GLN A N 1
ATOM 990 C CA . GLN A 1 128 ? 9.390 4.739 17.972 1.00 92.88 128 GLN A CA 1
ATOM 991 C C . GLN A 1 128 ? 8.962 4.298 16.549 1.00 92.88 128 GLN A C 1
ATOM 993 O O . GLN A 1 128 ? 8.495 3.163 16.374 1.00 92.88 128 GLN A O 1
ATOM 998 N N . PRO A 1 129 ? 9.145 5.131 15.505 1.00 96.19 129 PRO A N 1
ATOM 999 C CA . PRO A 1 1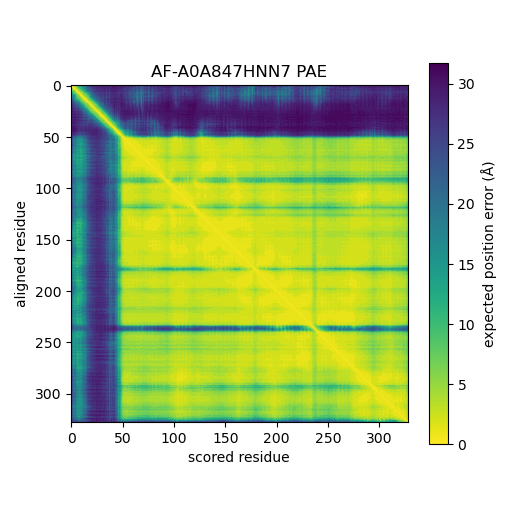29 ? 8.756 4.817 14.125 1.00 96.19 129 PRO A CA 1
ATOM 1000 C C . PRO A 1 129 ? 9.762 3.877 13.432 1.00 96.19 129 PRO A C 1
ATOM 1002 O O . PRO A 1 129 ? 10.318 4.177 12.379 1.00 96.19 129 PRO A O 1
ATOM 1005 N N . ILE A 1 130 ? 10.020 2.723 14.044 1.00 98.06 130 ILE A N 1
ATOM 1006 C CA . ILE A 1 130 ? 11.038 1.755 13.629 1.00 98.06 130 ILE A CA 1
ATOM 1007 C C . ILE A 1 130 ? 10.764 1.211 12.222 1.00 98.06 130 ILE A C 1
ATOM 1009 O O . ILE A 1 130 ? 11.697 1.030 11.439 1.00 98.06 130 ILE A O 1
ATOM 1013 N N . SER A 1 131 ? 9.498 0.941 11.890 1.00 98.25 131 SER A N 1
ATOM 1014 C CA . SER A 1 131 ? 9.136 0.396 10.579 1.00 98.25 131 SER A CA 1
ATOM 1015 C C . SER A 1 131 ? 9.463 1.378 9.453 1.00 98.25 131 SER A C 1
ATOM 1017 O O . SER A 1 131 ? 10.162 1.010 8.508 1.00 98.25 131 SER A O 1
ATOM 1019 N N . ASP A 1 132 ? 9.037 2.636 9.589 1.00 98.25 132 ASP A N 1
ATOM 1020 C CA . ASP A 1 132 ? 9.369 3.710 8.655 1.00 98.25 132 ASP A CA 1
ATOM 1021 C C . ASP A 1 132 ? 10.880 3.995 8.643 1.00 98.25 132 ASP A C 1
ATOM 1023 O O . ASP A 1 132 ? 11.454 4.152 7.573 1.00 98.25 132 ASP A O 1
ATOM 1027 N N . GLY A 1 133 ? 11.572 3.947 9.786 1.00 98.50 133 GLY A N 1
ATOM 1028 C CA . GLY A 1 133 ? 13.029 4.111 9.841 1.00 98.50 133 GLY A CA 1
ATOM 1029 C C . GLY A 1 133 ? 13.786 3.098 8.974 1.00 98.50 133 GLY A C 1
ATOM 1030 O O . GLY A 1 133 ? 14.649 3.473 8.178 1.00 98.50 133 GLY A O 1
ATOM 1031 N N . PHE A 1 134 ? 13.427 1.813 9.058 1.00 98.75 134 PHE A N 1
ATOM 1032 C CA . PHE A 1 134 ? 13.999 0.791 8.176 1.00 98.75 134 PHE A CA 1
ATOM 1033 C C . PHE A 1 134 ? 13.613 0.988 6.710 1.00 98.75 134 PHE A C 1
ATOM 1035 O O . PHE A 1 134 ? 14.443 0.769 5.830 1.00 98.75 134 PHE A O 1
ATOM 1042 N N . TYR A 1 135 ? 12.387 1.427 6.435 1.00 98.62 135 TYR A N 1
ATOM 1043 C CA . TYR A 1 135 ? 11.957 1.759 5.080 1.00 98.62 135 TYR A CA 1
ATOM 1044 C C . TYR A 1 135 ? 12.798 2.892 4.474 1.00 98.62 135 TYR A C 1
ATOM 1046 O O . TYR A 1 135 ? 13.292 2.764 3.355 1.00 98.62 135 TYR A O 1
ATOM 1054 N N . LEU A 1 136 ? 13.054 3.960 5.228 1.00 98.44 136 LEU A N 1
ATOM 1055 C CA . LEU A 1 136 ? 13.879 5.080 4.778 1.00 98.44 136 LEU A CA 1
ATOM 1056 C C . LEU A 1 136 ? 15.336 4.675 4.519 1.00 98.44 136 LEU A C 1
ATOM 1058 O O . LEU A 1 136 ? 15.929 5.099 3.526 1.00 98.44 136 LEU A O 1
ATOM 1062 N N . LEU A 1 137 ? 15.910 3.820 5.374 1.00 98.69 137 LEU A N 1
ATOM 1063 C CA . LEU A 1 137 ? 17.230 3.233 5.122 1.00 98.69 137 LEU A CA 1
ATOM 1064 C C . LEU A 1 137 ? 17.232 2.399 3.839 1.00 98.69 137 LEU A C 1
ATOM 1066 O O . LEU A 1 137 ? 18.154 2.529 3.039 1.00 98.69 137 LEU A O 1
ATOM 1070 N N . ALA A 1 138 ? 16.181 1.607 3.603 1.00 98.44 138 ALA A N 1
ATOM 1071 C CA . ALA A 1 138 ? 16.049 0.830 2.376 1.00 98.44 138 ALA A CA 1
ATOM 1072 C C . ALA A 1 138 ? 16.032 1.721 1.127 1.00 98.44 138 ALA A C 1
ATOM 1074 O O . ALA A 1 138 ? 16.685 1.402 0.136 1.00 98.44 138 ALA A O 1
ATOM 1075 N N . MET A 1 139 ? 15.328 2.855 1.172 1.00 96.75 139 MET A N 1
ATOM 1076 C CA . MET A 1 139 ? 15.309 3.822 0.069 1.00 96.75 139 MET A CA 1
ATOM 1077 C C . MET A 1 139 ? 16.696 4.412 -0.205 1.00 96.75 139 MET A C 1
ATOM 1079 O O . MET A 1 139 ? 17.109 4.480 -1.363 1.00 96.75 139 MET A O 1
ATOM 1083 N N . LEU A 1 140 ? 17.416 4.818 0.845 1.00 97.62 140 LEU A N 1
ATOM 1084 C CA . LEU A 1 140 ? 18.775 5.354 0.732 1.00 97.62 140 LEU A CA 1
ATOM 1085 C C . LEU A 1 140 ? 19.738 4.321 0.136 1.00 97.62 140 LEU A C 1
ATOM 1087 O O . LEU A 1 140 ? 20.447 4.612 -0.824 1.00 97.62 140 LEU A O 1
ATOM 1091 N N . ASP A 1 141 ? 19.728 3.096 0.663 1.00 97.44 141 ASP A N 1
ATOM 1092 C CA . ASP A 1 141 ? 20.575 2.008 0.169 1.00 97.44 141 ASP A CA 1
ATOM 1093 C C . ASP A 1 141 ? 20.257 1.673 -1.293 1.00 97.44 141 ASP A C 1
ATOM 1095 O O . ASP A 1 141 ? 21.163 1.464 -2.100 1.00 97.44 141 ASP A O 1
ATOM 1099 N N . PHE A 1 142 ? 18.976 1.703 -1.671 1.00 95.81 142 PHE A N 1
ATOM 1100 C CA . PHE A 1 142 ? 18.559 1.466 -3.047 1.00 95.81 142 PHE A CA 1
ATOM 1101 C C . PHE A 1 142 ? 19.078 2.550 -4.002 1.00 95.81 142 PHE A C 1
ATOM 1103 O O . PHE A 1 142 ? 19.573 2.228 -5.083 1.00 95.81 142 PHE A O 1
ATOM 1110 N N . GLN A 1 143 ? 19.014 3.825 -3.604 1.00 92.94 143 GLN A N 1
ATOM 1111 C CA . GLN A 1 143 ? 19.556 4.944 -4.385 1.00 92.94 143 GLN A CA 1
ATOM 1112 C C . GLN A 1 143 ? 21.080 4.879 -4.536 1.00 92.94 143 GLN A C 1
ATOM 1114 O O . GLN A 1 143 ? 21.613 5.265 -5.575 1.00 92.94 143 GLN A O 1
ATOM 1119 N N . GLU A 1 144 ? 21.776 4.355 -3.530 1.00 94.12 144 GLU A N 1
ATOM 1120 C CA . GLU A 1 144 ? 23.222 4.122 -3.555 1.00 94.12 144 GLU A CA 1
ATOM 1121 C C . GLU A 1 144 ? 23.618 2.855 -4.344 1.00 94.12 144 GLU A C 1
ATOM 1123 O O . GLU A 1 144 ? 24.801 2.530 -4.435 1.00 94.12 144 GLU A O 1
ATOM 1128 N N . GLY A 1 145 ? 22.652 2.122 -4.912 1.00 93.69 145 GLY A N 1
ATOM 1129 C CA . GLY A 1 145 ? 22.888 0.876 -5.650 1.00 93.69 145 GLY A CA 1
ATOM 1130 C C . GLY A 1 145 ? 23.184 -0.337 -4.760 1.00 93.69 145 GLY A C 1
ATOM 1131 O O . GLY A 1 145 ? 23.523 -1.408 -5.265 1.00 93.69 145 GLY A O 1
ATOM 1132 N N . LYS A 1 146 ? 23.028 -0.208 -3.438 1.00 96.06 146 LYS A N 1
ATOM 1133 C CA . LYS A 1 146 ? 23.199 -1.286 -2.454 1.00 96.06 146 LYS A CA 1
ATOM 1134 C C . LYS A 1 146 ? 21.925 -2.130 -2.376 1.00 96.06 146 LYS A C 1
ATOM 1136 O O . LYS A 1 146 ? 21.208 -2.129 -1.379 1.00 96.06 146 LYS A O 1
ATOM 1141 N N . HIS A 1 147 ? 21.610 -2.831 -3.465 1.00 95.25 147 HIS A N 1
ATOM 1142 C CA . HIS A 1 147 ? 20.329 -3.529 -3.622 1.00 95.25 147 HIS A CA 1
ATOM 1143 C C . HIS A 1 147 ? 20.051 -4.582 -2.534 1.00 95.25 147 HIS A C 1
ATOM 1145 O O . HIS A 1 147 ? 18.915 -4.692 -2.078 1.00 95.25 147 HIS A O 1
ATOM 1151 N N . GLU A 1 148 ? 21.068 -5.322 -2.087 1.00 95.19 148 GLU A N 1
ATOM 1152 C CA . GLU A 1 148 ? 20.905 -6.333 -1.031 1.00 95.19 148 GLU A CA 1
ATOM 1153 C C . GLU A 1 148 ? 20.611 -5.695 0.334 1.00 95.19 148 GLU A C 1
ATOM 1155 O O . GLU A 1 148 ? 19.676 -6.113 1.020 1.00 95.19 148 GLU A O 1
ATOM 1160 N N . ASP A 1 149 ? 21.336 -4.632 0.700 1.00 97.38 149 ASP A N 1
ATOM 1161 C CA . ASP A 1 149 ? 21.086 -3.883 1.939 1.00 97.38 149 ASP A CA 1
ATOM 1162 C C . ASP A 1 149 ? 19.694 -3.240 1.922 1.00 97.38 149 ASP A C 1
ATOM 1164 O O . ASP A 1 149 ? 18.960 -3.309 2.911 1.00 97.38 149 ASP A O 1
ATOM 1168 N N . ALA A 1 150 ? 19.286 -2.700 0.769 1.00 97.81 150 ALA A N 1
ATOM 1169 C CA . ALA A 1 150 ? 17.957 -2.140 0.573 1.00 97.81 150 ALA A CA 1
ATOM 1170 C C . ALA A 1 150 ? 16.855 -3.179 0.813 1.00 97.81 150 ALA A C 1
ATOM 1172 O O . ALA A 1 150 ? 15.931 -2.943 1.591 1.00 97.81 150 ALA A O 1
ATOM 1173 N N . LEU A 1 151 ? 16.962 -4.361 0.197 1.00 97.25 151 LEU A N 1
ATOM 1174 C CA . LEU A 1 151 ? 15.989 -5.439 0.389 1.00 97.25 151 LEU A CA 1
ATOM 1175 C C . LEU A 1 151 ? 16.009 -5.983 1.823 1.00 97.25 151 LEU A C 1
ATOM 1177 O O . LEU A 1 151 ? 14.947 -6.300 2.366 1.00 97.25 151 LEU A O 1
ATOM 1181 N N . ALA A 1 152 ? 17.178 -6.044 2.466 1.00 98.12 152 ALA A N 1
ATOM 1182 C CA . ALA A 1 152 ? 17.299 -6.443 3.864 1.00 98.12 152 ALA A CA 1
ATOM 1183 C C . ALA A 1 152 ? 16.616 -5.439 4.807 1.00 98.12 152 ALA A C 1
ATOM 1185 O O . ALA A 1 152 ? 15.876 -5.846 5.705 1.00 98.12 152 ALA A O 1
ATOM 1186 N N . ASN A 1 153 ? 16.813 -4.136 4.597 1.00 98.69 153 ASN A N 1
ATOM 1187 C CA . ASN A 1 153 ? 16.141 -3.090 5.366 1.00 98.69 153 ASN A CA 1
ATOM 1188 C C . ASN A 1 153 ? 14.633 -3.063 5.086 1.00 98.69 153 ASN A C 1
ATOM 1190 O O . ASN A 1 153 ? 13.840 -2.997 6.023 1.00 98.69 153 ASN A O 1
ATOM 1194 N N . MET A 1 154 ? 14.209 -3.260 3.838 1.00 98.44 154 MET A N 1
ATOM 1195 C CA . MET A 1 154 ? 12.792 -3.387 3.491 1.00 98.44 154 MET A CA 1
ATOM 1196 C C . MET A 1 154 ? 12.138 -4.589 4.189 1.00 98.44 154 MET A C 1
ATOM 1198 O O . MET A 1 154 ? 11.027 -4.494 4.708 1.00 98.44 154 MET A O 1
ATOM 1202 N N . GLN A 1 155 ? 12.836 -5.724 4.280 1.00 98.44 155 GLN A N 1
ATOM 1203 C CA . GLN A 1 155 ? 12.346 -6.894 5.011 1.00 98.44 155 GLN A CA 1
ATOM 1204 C C . GLN A 1 155 ? 12.189 -6.616 6.516 1.00 98.44 155 GLN A C 1
ATOM 1206 O O . GLN A 1 155 ? 11.247 -7.122 7.133 1.00 98.44 155 GLN A O 1
ATOM 1211 N N . ARG A 1 156 ? 13.067 -5.797 7.111 1.00 98.50 156 ARG A N 1
ATOM 1212 C CA . ARG A 1 156 ? 12.922 -5.336 8.504 1.00 98.50 156 ARG A CA 1
ATOM 1213 C C . ARG A 1 156 ? 11.743 -4.377 8.655 1.00 98.50 156 ARG A C 1
ATOM 1215 O O . ARG A 1 156 ? 10.986 -4.519 9.611 1.00 98.50 156 ARG A O 1
ATOM 1222 N N . ALA A 1 157 ? 11.535 -3.464 7.708 1.00 98.69 157 ALA A N 1
ATOM 1223 C CA . ALA A 1 157 ? 10.372 -2.578 7.697 1.00 98.69 157 ALA A CA 1
ATOM 1224 C C . ALA A 1 157 ? 9.062 -3.389 7.701 1.00 98.69 157 ALA A C 1
ATOM 1226 O O . ALA A 1 157 ? 8.209 -3.186 8.566 1.00 98.69 157 ALA A O 1
ATOM 1227 N N . VAL A 1 158 ? 8.961 -4.395 6.823 1.00 98.50 158 VAL A N 1
ATOM 1228 C CA . VAL A 1 158 ? 7.829 -5.338 6.760 1.00 98.50 158 VAL A CA 1
ATOM 1229 C C . VAL A 1 158 ? 7.680 -6.155 8.046 1.00 98.50 158 VAL A C 1
ATOM 1231 O O . VAL A 1 158 ? 6.565 -6.389 8.496 1.00 98.50 158 VAL A O 1
ATOM 1234 N N . TYR A 1 159 ? 8.775 -6.583 8.677 1.00 97.75 159 TYR A N 1
ATOM 1235 C CA . TYR A 1 159 ? 8.696 -7.286 9.962 1.00 97.75 159 TYR A CA 1
ATOM 1236 C C . TYR A 1 159 ? 8.022 -6.427 11.047 1.00 97.75 159 TYR A C 1
ATOM 1238 O O . TYR A 1 159 ? 7.181 -6.922 11.809 1.00 97.75 159 TYR A O 1
ATOM 1246 N N . TRP A 1 160 ? 8.379 -5.142 11.101 1.00 98.19 160 TRP A N 1
ATOM 1247 C CA . TRP A 1 160 ? 7.855 -4.185 12.075 1.00 98.19 160 TRP A CA 1
ATOM 1248 C C . TRP A 1 160 ? 6.446 -3.688 11.755 1.00 98.19 160 TRP A C 1
ATOM 1250 O O . TRP A 1 160 ? 5.692 -3.398 12.686 1.00 98.19 160 TRP A O 1
ATOM 1260 N N . ASN A 1 161 ? 6.087 -3.622 10.473 1.00 98.31 161 ASN A N 1
ATOM 1261 C CA . ASN A 1 161 ? 4.751 -3.285 10.000 1.00 98.31 161 ASN A CA 1
ATOM 1262 C C . ASN A 1 161 ? 4.353 -4.176 8.811 1.00 98.31 161 ASN A C 1
ATOM 1264 O O . ASN A 1 161 ? 4.565 -3.814 7.650 1.00 98.31 161 ASN A O 1
ATOM 1268 N N . PRO A 1 162 ? 3.763 -5.350 9.078 1.00 97.69 162 PRO A N 1
ATOM 1269 C CA . PRO A 1 162 ? 3.496 -6.338 8.035 1.00 97.69 162 PRO A CA 1
ATOM 1270 C C . PRO A 1 162 ? 2.267 -6.015 7.185 1.00 97.69 162 PRO A C 1
ATOM 1272 O O . PRO A 1 162 ? 1.989 -6.749 6.236 1.00 97.69 162 PRO A O 1
ATOM 1275 N N . VAL A 1 163 ? 1.535 -4.947 7.512 1.00 98.12 163 VAL A N 1
ATOM 1276 C CA . VAL A 1 163 ? 0.266 -4.575 6.871 1.00 98.12 163 VAL A CA 1
ATOM 1277 C C . VAL A 1 163 ? 0.322 -3.240 6.130 1.00 98.12 163 VAL A C 1
ATOM 1279 O O . VAL A 1 163 ? -0.694 -2.786 5.618 1.00 98.12 163 VAL A O 1
ATOM 1282 N N . ARG A 1 164 ? 1.499 -2.614 6.034 1.00 97.50 164 ARG A N 1
ATOM 1283 C CA . ARG A 1 164 ? 1.683 -1.368 5.284 1.00 97.50 164 ARG A CA 1
ATOM 1284 C C . ARG A 1 164 ? 1.867 -1.656 3.801 1.00 97.50 164 ARG A C 1
ATOM 1286 O O . ARG A 1 164 ? 2.914 -2.155 3.391 1.00 97.50 164 ARG A O 1
ATOM 1293 N N . SER A 1 165 ? 0.852 -1.337 3.002 1.00 97.31 165 SER A N 1
ATOM 1294 C CA . SER A 1 165 ? 0.828 -1.616 1.560 1.00 97.31 165 SER A CA 1
ATOM 1295 C C . SER A 1 165 ? 2.027 -1.027 0.813 1.00 97.31 165 SER A C 1
ATOM 1297 O O . SER A 1 165 ? 2.721 -1.760 0.102 1.00 97.31 165 SER A O 1
ATOM 1299 N N . ALA A 1 166 ? 2.347 0.246 1.071 1.00 95.19 166 ALA A N 1
ATOM 1300 C CA . ALA A 1 166 ? 3.486 0.943 0.476 1.00 95.19 166 ALA A CA 1
ATOM 1301 C C . ALA A 1 166 ? 4.812 0.160 0.571 1.00 95.19 166 ALA A C 1
ATOM 1303 O O . ALA A 1 166 ? 5.580 0.133 -0.388 1.00 95.19 166 ALA A O 1
ATOM 1304 N N . PHE A 1 167 ? 5.073 -0.557 1.672 1.00 98.00 167 PHE A N 1
ATOM 1305 C CA . PHE A 1 167 ? 6.301 -1.354 1.808 1.00 98.00 167 PHE A CA 1
ATOM 1306 C C . PHE A 1 167 ? 6.371 -2.498 0.800 1.00 98.00 167 PHE A C 1
ATOM 1308 O O . PHE A 1 167 ? 7.439 -2.804 0.274 1.00 98.00 167 PHE A O 1
ATOM 1315 N N . TYR A 1 168 ? 5.241 -3.129 0.496 1.00 98.56 168 TYR A N 1
ATOM 1316 C CA . TYR A 1 168 ? 5.192 -4.192 -0.497 1.00 98.56 168 TYR A CA 1
ATOM 1317 C C . TYR A 1 168 ? 5.246 -3.641 -1.925 1.00 98.56 168 TYR A C 1
ATOM 1319 O O . TYR A 1 168 ? 5.924 -4.238 -2.763 1.00 98.56 168 TYR A O 1
ATOM 1327 N N . CYS A 1 169 ? 4.623 -2.488 -2.191 1.00 96.06 169 CYS A N 1
ATOM 1328 C CA . CYS A 1 169 ? 4.794 -1.768 -3.457 1.00 96.06 169 CYS A CA 1
ATOM 1329 C C . CYS A 1 169 ? 6.270 -1.447 -3.723 1.00 96.06 169 CYS A C 1
ATOM 1331 O O . CYS A 1 169 ? 6.814 -1.797 -4.772 1.00 96.06 169 CYS A O 1
ATOM 1333 N N . GLU A 1 170 ? 6.938 -0.836 -2.748 1.00 96.12 170 GLU A N 1
ATOM 1334 C CA . GLU A 1 170 ? 8.333 -0.415 -2.867 1.00 96.12 170 GLU A CA 1
ATOM 1335 C C . GLU A 1 170 ? 9.284 -1.614 -2.913 1.00 96.12 170 GLU A C 1
ATOM 1337 O O . GLU A 1 170 ? 10.202 -1.652 -3.729 1.00 96.12 170 GLU A O 1
ATOM 1342 N N . ARG A 1 171 ? 9.019 -2.674 -2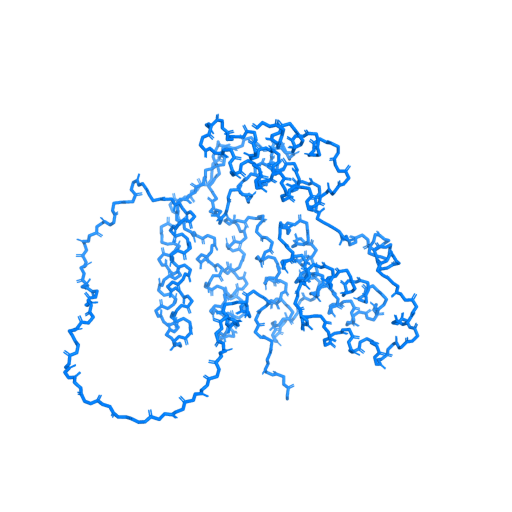.141 1.00 97.69 171 ARG A N 1
ATOM 1343 C CA . ARG A 1 171 ? 9.755 -3.939 -2.270 1.00 97.69 171 ARG A CA 1
ATOM 1344 C C . ARG A 1 171 ? 9.623 -4.531 -3.673 1.00 97.69 171 ARG A C 1
ATOM 1346 O O . ARG A 1 171 ? 10.621 -4.980 -4.233 1.00 97.69 171 ARG A O 1
ATOM 1353 N N . GLY A 1 172 ? 8.415 -4.541 -4.241 1.00 97.44 172 GLY A N 1
ATOM 1354 C CA . GLY A 1 172 ? 8.175 -5.003 -5.608 1.00 97.44 172 GLY A CA 1
ATOM 1355 C C . GLY A 1 172 ? 8.979 -4.200 -6.628 1.00 97.44 172 GLY A C 1
ATOM 1356 O O . GLY A 1 172 ? 9.647 -4.777 -7.488 1.00 97.44 172 GLY A O 1
ATOM 1357 N N . TYR A 1 173 ? 9.009 -2.879 -6.459 1.00 95.81 173 TYR A N 1
ATOM 1358 C CA . TYR A 1 173 ? 9.806 -1.980 -7.287 1.00 95.81 173 TYR A CA 1
ATOM 1359 C C . TYR A 1 173 ? 11.309 -2.280 -7.180 1.00 95.81 173 TYR A C 1
ATOM 1361 O O . TYR A 1 173 ? 11.971 -2.480 -8.201 1.00 95.81 173 TYR A O 1
ATOM 1369 N N . MET A 1 174 ? 11.840 -2.395 -5.958 1.00 96.69 174 MET A N 1
ATOM 1370 C CA . MET A 1 174 ? 13.252 -2.707 -5.710 1.00 96.69 174 MET A CA 1
ATOM 1371 C C . MET A 1 174 ? 13.658 -4.064 -6.302 1.00 96.69 174 MET A C 1
ATOM 1373 O O . MET A 1 174 ? 14.747 -4.186 -6.859 1.00 96.69 174 MET A O 1
ATOM 1377 N N . LEU A 1 175 ? 12.779 -5.070 -6.239 1.00 96.81 175 LEU A N 1
ATOM 1378 C CA . LEU A 1 175 ? 13.011 -6.394 -6.827 1.00 96.81 175 LEU A CA 1
ATOM 1379 C C . LEU A 1 175 ? 13.059 -6.359 -8.360 1.00 96.81 175 LEU A C 1
ATOM 1381 O O . LEU A 1 175 ? 13.853 -7.085 -8.953 1.00 96.81 175 LEU A O 1
ATOM 1385 N N . LEU A 1 176 ? 12.237 -5.531 -9.012 1.00 93.88 176 LEU A N 1
ATOM 1386 C CA . LEU A 1 176 ? 12.273 -5.360 -10.471 1.00 93.88 176 LEU A CA 1
ATOM 1387 C C . LEU A 1 176 ? 13.474 -4.546 -10.944 1.00 93.88 176 LEU A C 1
ATOM 1389 O O . LEU A 1 176 ? 13.974 -4.763 -12.043 1.00 93.88 176 LEU A O 1
ATOM 1393 N N . ARG A 1 177 ? 13.897 -3.576 -10.135 1.00 91.25 177 ARG A N 1
ATOM 1394 C CA . ARG A 1 177 ? 14.951 -2.614 -10.468 1.00 91.25 177 ARG A CA 1
ATOM 1395 C C . ARG A 1 177 ? 16.306 -2.967 -9.853 1.00 91.25 177 ARG A C 1
ATOM 1397 O O . ARG A 1 177 ? 17.221 -2.148 -9.881 1.00 91.25 177 ARG A O 1
ATOM 1404 N N . ASN A 1 178 ? 16.458 -4.182 -9.328 1.00 89.81 178 ASN A N 1
ATOM 1405 C CA . ASN A 1 178 ? 17.770 -4.736 -9.035 1.00 89.81 178 ASN A CA 1
ATOM 1406 C C . ASN A 1 178 ? 18.467 -5.049 -10.367 1.00 89.81 178 ASN A C 1
ATOM 1408 O O . ASN A 1 178 ? 18.152 -6.040 -11.022 1.00 89.81 178 ASN A O 1
ATOM 1412 N N . ASN A 1 179 ? 19.422 -4.205 -10.759 1.00 80.81 179 ASN A N 1
ATOM 1413 C CA . ASN A 1 179 ? 20.112 -4.319 -12.048 1.00 80.81 179 ASN A CA 1
ATOM 1414 C C . ASN A 1 179 ? 20.938 -5.607 -12.184 1.00 80.81 179 ASN A C 1
ATOM 1416 O O . ASN A 1 179 ? 21.239 -6.027 -13.298 1.00 80.81 179 ASN A O 1
ATOM 1420 N N . THR A 1 180 ? 21.328 -6.215 -11.063 1.00 86.56 180 THR A N 1
ATOM 1421 C CA . THR A 1 180 ? 22.172 -7.417 -11.054 1.00 86.56 180 THR A CA 1
ATOM 1422 C C . THR A 1 180 ? 21.363 -8.707 -11.050 1.00 86.56 180 THR A C 1
ATOM 1424 O O . THR A 1 180 ? 21.790 -9.698 -11.637 1.00 86.56 180 THR A O 1
ATOM 1427 N N . ASN A 1 181 ? 20.194 -8.702 -10.408 1.00 89.19 181 ASN A N 1
ATOM 1428 C CA . ASN A 1 181 ? 19.359 -9.888 -10.254 1.00 89.19 181 ASN A CA 1
ATOM 1429 C C . ASN A 1 181 ? 17.875 -9.502 -10.109 1.00 89.19 181 ASN A C 1
ATOM 1431 O O . ASN A 1 181 ? 17.329 -9.546 -8.999 1.00 89.19 181 ASN A O 1
ATOM 1435 N N . PRO A 1 182 ? 17.212 -9.076 -11.199 1.00 92.38 182 PRO A N 1
ATOM 1436 C CA . PRO A 1 182 ? 15.803 -8.721 -11.145 1.00 92.38 182 PRO A CA 1
ATOM 1437 C C . PRO A 1 182 ? 14.957 -9.959 -10.832 1.00 92.38 182 PRO A C 1
ATOM 1439 O O . PRO A 1 182 ? 15.128 -11.021 -11.432 1.00 92.38 182 PRO A O 1
ATOM 1442 N N . ASN A 1 183 ? 14.003 -9.822 -9.911 1.00 95.81 183 ASN A N 1
ATOM 1443 C CA . ASN A 1 183 ? 13.148 -10.923 -9.470 1.00 95.81 183 ASN A CA 1
ATOM 1444 C C . ASN A 1 183 ? 11.660 -10.604 -9.703 1.00 95.81 183 ASN A C 1
ATOM 1446 O O . ASN A 1 183 ? 10.942 -10.245 -8.762 1.00 95.81 183 ASN A O 1
ATOM 1450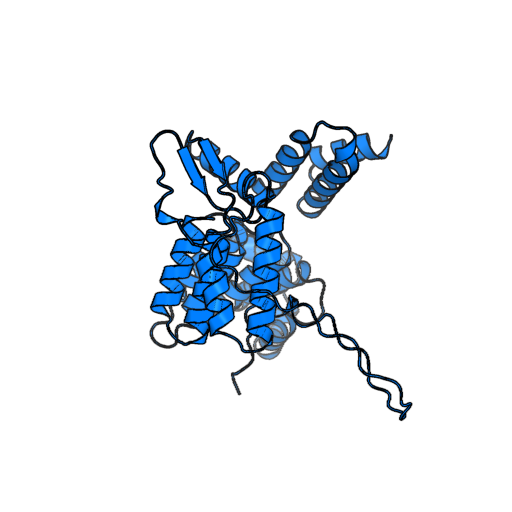 N N . PRO A 1 184 ? 11.169 -10.737 -10.951 1.00 95.31 184 PRO A N 1
ATOM 1451 C CA . PRO A 1 184 ? 9.795 -10.380 -11.301 1.00 95.31 184 PRO A CA 1
ATOM 1452 C C . PRO A 1 184 ? 8.751 -11.264 -10.611 1.00 95.31 184 PRO A C 1
ATOM 1454 O O . PRO A 1 184 ? 7.643 -10.805 -10.346 1.00 95.31 184 PRO A O 1
ATOM 1457 N N . LEU A 1 185 ? 9.094 -12.512 -10.269 1.00 96.38 185 LEU A N 1
ATOM 1458 C CA . LEU A 1 185 ? 8.189 -13.407 -9.546 1.00 96.38 185 LEU A CA 1
ATOM 1459 C C . LEU A 1 185 ? 7.933 -12.903 -8.120 1.00 96.38 185 LEU A C 1
ATOM 1461 O O . LEU A 1 185 ? 6.783 -12.769 -7.709 1.00 96.38 185 LEU A O 1
ATOM 1465 N N . MET A 1 186 ? 8.994 -12.594 -7.370 1.00 97.50 186 MET A N 1
ATOM 1466 C CA . MET A 1 186 ? 8.850 -12.042 -6.020 1.00 97.50 186 MET A CA 1
ATOM 1467 C C . MET A 1 186 ? 8.263 -10.629 -6.045 1.00 97.50 186 MET A C 1
ATOM 1469 O O . MET A 1 186 ? 7.514 -10.273 -5.138 1.00 97.50 186 MET A O 1
ATOM 1473 N N . ALA A 1 187 ? 8.535 -9.844 -7.092 1.00 97.81 187 ALA A N 1
ATOM 1474 C CA . ALA A 1 187 ? 7.888 -8.551 -7.275 1.00 97.81 187 ALA A CA 1
ATOM 1475 C C . ALA A 1 187 ? 6.374 -8.689 -7.476 1.00 97.81 187 ALA A C 1
ATOM 1477 O O . ALA A 1 187 ? 5.608 -7.961 -6.853 1.00 97.81 187 ALA A O 1
ATOM 1478 N N . GLN A 1 188 ? 5.930 -9.666 -8.274 1.00 97.88 188 GLN A N 1
ATOM 1479 C CA . GLN A 1 188 ? 4.507 -9.955 -8.454 1.00 97.88 188 GLN A CA 1
ATOM 1480 C C . GLN A 1 188 ? 3.843 -10.343 -7.127 1.00 97.88 188 GLN A C 1
ATOM 1482 O O . GLN A 1 188 ? 2.752 -9.858 -6.825 1.00 97.88 188 GLN A O 1
ATOM 1487 N N . VAL A 1 189 ? 4.502 -11.183 -6.319 1.00 98.19 189 VAL A N 1
ATOM 1488 C CA . VAL A 1 189 ? 4.022 -11.539 -4.972 1.00 98.19 189 VAL A CA 1
ATOM 1489 C C . VAL A 1 189 ? 3.906 -10.294 -4.093 1.00 98.19 189 VAL A C 1
ATOM 1491 O O . VAL A 1 189 ? 2.892 -10.116 -3.423 1.00 98.19 189 VAL A O 1
ATOM 1494 N N . ALA A 1 190 ? 4.907 -9.411 -4.125 1.00 98.44 190 ALA A N 1
ATOM 1495 C CA . ALA A 1 190 ? 4.897 -8.176 -3.353 1.00 98.44 190 ALA A CA 1
ATOM 1496 C C . ALA A 1 190 ? 3.746 -7.248 -3.780 1.00 98.44 190 ALA A C 1
ATOM 1498 O O . ALA A 1 190 ? 2.943 -6.866 -2.937 1.00 98.44 190 ALA A O 1
ATOM 1499 N N . TYR A 1 191 ? 3.572 -6.966 -5.073 1.00 98.50 191 TYR A N 1
ATOM 1500 C CA . TYR A 1 191 ? 2.461 -6.126 -5.536 1.00 98.50 191 TYR A CA 1
ATOM 1501 C C . TYR A 1 191 ? 1.085 -6.740 -5.269 1.00 98.50 191 TYR A C 1
ATOM 1503 O O . TYR A 1 191 ? 0.166 -6.031 -4.874 1.00 98.50 191 TYR A O 1
ATOM 1511 N N . THR A 1 192 ? 0.940 -8.061 -5.408 1.00 98.25 192 THR A N 1
ATOM 1512 C CA . THR A 1 192 ? -0.312 -8.744 -5.040 1.00 98.25 192 THR A CA 1
ATOM 1513 C C . THR A 1 192 ? -0.610 -8.540 -3.556 1.00 98.25 192 THR A C 1
ATOM 1515 O O . THR A 1 192 ? -1.730 -8.198 -3.188 1.00 98.25 192 THR A O 1
ATOM 1518 N N . LYS A 1 193 ? 0.413 -8.664 -2.700 1.00 98.25 193 LYS A N 1
ATOM 1519 C CA . LYS A 1 193 ? 0.263 -8.414 -1.268 1.00 98.25 193 LYS A CA 1
ATOM 1520 C C . LYS A 1 193 ? -0.054 -6.949 -0.959 1.00 98.25 193 LYS A C 1
ATOM 1522 O O . LYS A 1 193 ? -0.833 -6.678 -0.051 1.00 98.25 193 LYS A O 1
ATOM 1527 N N . ALA A 1 194 ? 0.509 -6.015 -1.718 1.00 98.12 194 ALA A N 1
ATOM 1528 C CA . ALA A 1 194 ? 0.197 -4.599 -1.594 1.00 98.12 194 ALA A CA 1
ATOM 1529 C C . ALA A 1 194 ? -1.283 -4.312 -1.896 1.00 98.12 194 ALA A C 1
ATOM 1531 O O . ALA A 1 194 ? -1.909 -3.582 -1.132 1.00 98.12 194 ALA A O 1
ATOM 1532 N N . LEU A 1 195 ? -1.878 -4.941 -2.920 1.00 97.69 195 LEU A N 1
ATOM 1533 C CA . LEU A 1 195 ? -3.315 -4.800 -3.207 1.00 97.69 195 LEU A CA 1
ATOM 1534 C C . LEU A 1 195 ? -4.194 -5.258 -2.042 1.00 97.69 195 LEU A C 1
ATOM 1536 O O . LEU A 1 195 ? -5.154 -4.578 -1.693 1.00 97.69 195 LEU A O 1
ATOM 1540 N N . GLU A 1 196 ? -3.856 -6.388 -1.416 1.00 96.94 196 GLU A N 1
ATOM 1541 C CA . GLU A 1 196 ? -4.595 -6.893 -0.250 1.00 96.94 196 GLU A CA 1
ATOM 1542 C C . GLU A 1 196 ? -4.561 -5.906 0.926 1.00 96.94 196 GLU A C 1
ATOM 1544 O O . GLU A 1 196 ? -5.508 -5.817 1.707 1.00 96.94 196 GLU A O 1
ATOM 1549 N N . LEU A 1 197 ? -3.458 -5.172 1.066 1.00 97.69 197 LEU A N 1
ATOM 1550 C CA . LEU A 1 197 ? -3.180 -4.308 2.209 1.00 97.69 197 LEU A CA 1
ATOM 1551 C C . LEU A 1 197 ? -3.476 -2.827 1.955 1.00 97.69 197 LEU A C 1
ATOM 1553 O O . LEU A 1 197 ? -3.459 -2.049 2.904 1.00 97.69 197 LEU A O 1
ATOM 1557 N N . ALA A 1 198 ? -3.715 -2.421 0.708 1.00 95.00 198 ALA A N 1
ATOM 1558 C CA . ALA A 1 198 ? -3.910 -1.022 0.348 1.00 95.00 198 ALA A CA 1
ATOM 1559 C C . ALA A 1 198 ? -5.194 -0.484 0.978 1.00 95.00 198 ALA A C 1
ATOM 1561 O O . ALA A 1 198 ? -6.284 -0.989 0.721 1.00 95.00 198 ALA A O 1
ATOM 1562 N N . ASP A 1 199 ? -5.055 0.553 1.798 1.00 91.12 199 ASP A N 1
ATOM 1563 C CA . ASP A 1 199 ? -6.166 1.246 2.443 1.00 91.12 199 ASP A CA 1
ATOM 1564 C C . ASP A 1 199 ? -6.447 2.617 1.799 1.00 91.12 199 ASP A C 1
ATOM 1566 O O . ASP A 1 199 ? -7.419 3.285 2.162 1.00 91.12 199 ASP A O 1
ATOM 1570 N N . ASN A 1 200 ? -5.607 3.044 0.854 1.00 89.69 200 ASN A N 1
ATOM 1571 C CA . ASN A 1 200 ? -5.682 4.318 0.146 1.00 89.69 200 ASN A CA 1
ATOM 1572 C C . ASN A 1 200 ? -5.609 4.118 -1.386 1.00 89.69 200 ASN A C 1
ATOM 1574 O O . ASN A 1 200 ? -5.131 3.076 -1.847 1.00 89.69 200 ASN A O 1
ATOM 1578 N N . PRO A 1 201 ? -6.159 5.055 -2.184 1.00 89.62 201 PRO A N 1
ATOM 1579 C CA . PRO A 1 201 ? -6.210 4.925 -3.643 1.00 89.62 201 PRO A CA 1
ATOM 1580 C C . PRO A 1 201 ? -4.835 4.866 -4.312 1.00 89.62 201 PRO A C 1
ATOM 1582 O O . PRO A 1 201 ? -4.642 4.096 -5.253 1.00 89.62 201 PRO A O 1
ATOM 1585 N N . GLU A 1 202 ? -3.876 5.634 -3.802 1.00 89.25 202 GLU A N 1
ATOM 1586 C CA . GLU A 1 202 ? -2.541 5.770 -4.373 1.00 89.25 202 GLU A CA 1
ATOM 1587 C C . GLU A 1 202 ? -1.762 4.450 -4.311 1.00 89.25 202 GLU A C 1
ATOM 1589 O O . GLU A 1 202 ? -1.232 3.993 -5.327 1.00 89.25 202 GLU A O 1
ATOM 1594 N N . ASP A 1 203 ? -1.752 3.786 -3.153 1.00 91.31 203 ASP A N 1
ATOM 1595 C CA . ASP A 1 203 ? -1.098 2.488 -2.971 1.00 91.31 203 ASP A CA 1
ATOM 1596 C C . ASP A 1 203 ? -1.758 1.398 -3.827 1.00 91.31 203 ASP A C 1
ATOM 1598 O O . ASP A 1 203 ? -1.064 0.577 -4.437 1.00 91.31 203 ASP A O 1
ATOM 1602 N N . PHE A 1 204 ? -3.095 1.400 -3.916 1.00 94.31 204 PHE A N 1
ATOM 1603 C CA . PHE A 1 204 ? -3.837 0.426 -4.721 1.00 94.31 204 PHE A CA 1
ATOM 1604 C C . PHE A 1 204 ? -3.510 0.576 -6.214 1.00 94.31 204 PHE A C 1
ATOM 1606 O O . PHE A 1 204 ? -3.165 -0.399 -6.889 1.00 94.31 204 PHE A O 1
ATOM 1613 N N . ALA A 1 205 ? -3.538 1.810 -6.724 1.00 93.88 205 ALA A N 1
ATOM 1614 C CA . ALA A 1 205 ? -3.163 2.111 -8.099 1.00 93.88 205 ALA A CA 1
ATOM 1615 C C . ALA A 1 205 ? -1.687 1.796 -8.379 1.00 93.88 205 ALA A C 1
ATOM 1617 O O . ALA A 1 205 ? -1.367 1.190 -9.405 1.00 93.88 205 ALA A O 1
ATOM 1618 N N . GLY A 1 206 ? -0.784 2.151 -7.459 1.00 92.88 206 GLY A N 1
ATOM 1619 C CA . GLY A 1 206 ? 0.643 1.852 -7.560 1.00 92.88 206 GLY A CA 1
ATOM 1620 C C . GLY A 1 206 ? 0.924 0.353 -7.678 1.00 92.88 206 GLY A C 1
ATOM 1621 O O . GLY A 1 206 ? 1.719 -0.068 -8.524 1.00 92.88 206 GLY A O 1
ATOM 1622 N N . ALA A 1 207 ? 0.219 -0.470 -6.900 1.00 96.69 207 ALA A N 1
ATOM 1623 C CA . ALA A 1 207 ? 0.328 -1.922 -6.973 1.00 96.69 207 ALA A CA 1
ATOM 1624 C C . ALA A 1 207 ? -0.197 -2.489 -8.305 1.00 96.69 207 ALA A C 1
ATOM 1626 O O . ALA A 1 207 ? 0.472 -3.325 -8.920 1.00 96.69 207 ALA A O 1
ATOM 1627 N N . LEU A 1 208 ? -1.349 -2.008 -8.796 1.00 97.62 208 LEU A N 1
ATOM 1628 C CA . LEU A 1 208 ? -1.887 -2.406 -10.104 1.00 97.62 208 LEU A CA 1
ATOM 1629 C C . LEU A 1 208 ? -0.942 -2.033 -11.252 1.00 97.62 208 LEU A C 1
ATOM 1631 O O . LEU A 1 208 ? -0.728 -2.847 -12.151 1.00 97.62 208 LEU A O 1
ATOM 1635 N N . ARG A 1 209 ? -0.324 -0.847 -11.209 1.00 96.06 209 ARG A N 1
ATOM 1636 C CA . ARG A 1 209 ? 0.699 -0.429 -12.184 1.00 96.06 209 ARG A CA 1
ATOM 1637 C C . ARG A 1 209 ? 1.925 -1.340 -12.153 1.00 96.06 209 ARG A C 1
ATOM 1639 O O . ARG A 1 209 ? 2.394 -1.778 -13.203 1.00 96.06 209 ARG A O 1
ATOM 1646 N N . GLY A 1 210 ? 2.410 -1.678 -10.957 1.00 95.56 210 GLY A N 1
ATOM 1647 C CA . GLY A 1 210 ? 3.504 -2.632 -10.772 1.00 95.56 210 GLY A CA 1
ATOM 1648 C C . GLY A 1 210 ? 3.201 -4.007 -11.375 1.00 95.56 210 GLY A C 1
ATOM 1649 O O . GLY A 1 210 ? 4.032 -4.577 -12.086 1.00 95.56 210 GLY A O 1
ATOM 1650 N N . LEU A 1 211 ? 1.981 -4.517 -11.169 1.00 98.12 211 LEU A N 1
ATOM 1651 C CA . LEU A 1 211 ? 1.516 -5.750 -11.810 1.00 98.12 211 LEU A CA 1
ATOM 1652 C C . LEU A 1 211 ? 1.404 -5.608 -13.329 1.00 98.12 211 LEU A C 1
ATOM 1654 O O . LEU A 1 211 ? 1.842 -6.509 -14.041 1.00 98.12 211 LEU A O 1
ATOM 1658 N N . ALA A 1 212 ? 0.859 -4.499 -13.835 1.00 97.69 212 ALA A N 1
ATOM 1659 C CA . ALA A 1 212 ? 0.718 -4.256 -15.270 1.00 97.69 212 ALA A CA 1
ATOM 1660 C C . ALA A 1 212 ? 2.071 -4.326 -15.991 1.00 97.69 212 ALA A C 1
ATOM 1662 O O . ALA A 1 212 ? 2.179 -4.987 -17.023 1.00 97.69 212 ALA A O 1
ATOM 1663 N N . PHE A 1 213 ? 3.116 -3.727 -15.412 1.00 95.88 213 PHE A N 1
ATOM 1664 C CA . PHE A 1 213 ? 4.480 -3.820 -15.936 1.00 95.88 213 PHE A CA 1
ATOM 1665 C C . PHE A 1 213 ? 4.947 -5.280 -16.058 1.00 95.88 213 PHE A C 1
ATOM 1667 O O . PHE A 1 213 ? 5.396 -5.708 -17.120 1.00 95.88 213 PHE A O 1
ATOM 1674 N N . ILE A 1 214 ? 4.783 -6.077 -14.997 1.00 96.56 214 ILE A N 1
ATOM 1675 C CA . ILE A 1 214 ? 5.173 -7.497 -14.995 1.00 96.56 214 ILE A CA 1
ATOM 1676 C C . ILE A 1 214 ? 4.365 -8.294 -16.027 1.00 96.56 214 ILE A C 1
ATOM 1678 O O . ILE A 1 214 ? 4.908 -9.158 -16.714 1.00 96.56 214 ILE A O 1
ATOM 1682 N N . LEU A 1 215 ? 3.066 -8.024 -16.146 1.00 97.75 215 LEU A N 1
ATOM 1683 C CA . LEU A 1 215 ? 2.169 -8.719 -17.069 1.00 97.75 215 LEU A CA 1
ATOM 1684 C C . LEU A 1 215 ? 2.493 -8.398 -18.534 1.00 97.75 215 LEU A C 1
ATOM 1686 O O . LEU A 1 215 ? 2.469 -9.306 -19.367 1.00 97.75 215 LEU A O 1
ATOM 1690 N N . LEU A 1 216 ? 2.879 -7.156 -18.847 1.00 95.69 216 LEU A N 1
ATOM 1691 C CA . LEU A 1 216 ? 3.370 -6.781 -20.177 1.00 95.69 216 LEU A CA 1
ATOM 1692 C C . LEU A 1 216 ? 4.637 -7.556 -20.551 1.00 95.69 216 LEU A C 1
ATOM 1694 O O . LEU A 1 216 ? 4.680 -8.160 -21.625 1.00 95.69 216 LEU A O 1
ATOM 1698 N N . GLU A 1 217 ? 5.619 -7.628 -19.650 1.00 92.69 217 GLU A N 1
ATOM 1699 C CA . GLU A 1 217 ? 6.843 -8.422 -19.852 1.00 92.69 217 GLU A CA 1
ATOM 1700 C C . GLU A 1 217 ? 6.533 -9.915 -20.057 1.00 92.69 217 GLU A C 1
ATOM 1702 O O . GLU A 1 217 ? 7.178 -10.610 -20.845 1.00 92.69 217 GLU A O 1
ATOM 1707 N N . ARG A 1 218 ? 5.477 -10.415 -19.407 1.00 95.12 218 ARG A N 1
ATOM 1708 C CA . ARG A 1 218 ? 4.983 -11.793 -19.555 1.00 95.12 218 ARG A CA 1
ATOM 1709 C C . ARG A 1 218 ? 4.048 -11.998 -20.750 1.00 95.12 218 ARG A C 1
ATOM 1711 O O . ARG A 1 218 ? 3.476 -13.081 -20.875 1.00 95.12 218 ARG A O 1
ATOM 1718 N N . ARG A 1 219 ? 3.920 -11.010 -21.643 1.00 96.38 219 ARG A N 1
ATOM 1719 C CA . ARG A 1 219 ? 3.062 -11.041 -22.843 1.00 96.38 219 ARG A CA 1
ATOM 1720 C C . ARG A 1 219 ? 1.579 -11.278 -22.529 1.00 96.38 219 ARG A C 1
ATOM 1722 O O . ARG A 1 219 ? 0.892 -11.955 -23.288 1.00 96.38 219 ARG A O 1
ATOM 1729 N N . GLN A 1 220 ? 1.090 -10.689 -21.440 1.00 98.06 220 GLN A N 1
ATOM 1730 C CA . GLN A 1 220 ? -0.324 -10.668 -21.040 1.00 98.06 220 GLN A CA 1
ATOM 1731 C C . GLN A 1 220 ? -0.876 -9.231 -21.111 1.00 98.06 220 GLN A C 1
ATOM 1733 O O . GLN A 1 220 ? -1.175 -8.624 -20.077 1.00 98.06 220 GLN A O 1
ATOM 1738 N N . PRO A 1 221 ? -0.940 -8.623 -22.315 1.00 98.00 221 PRO A N 1
ATOM 1739 C CA . PRO A 1 221 ? -1.325 -7.221 -22.470 1.00 98.00 221 PRO A CA 1
ATOM 1740 C C . PRO A 1 221 ? -2.794 -6.955 -22.127 1.00 98.00 221 PRO A C 1
ATOM 1742 O O . PRO A 1 221 ? -3.133 -5.837 -21.755 1.00 98.00 221 PRO A O 1
ATOM 1745 N N . ASP A 1 222 ? -3.658 -7.963 -22.223 1.00 98.50 222 ASP A N 1
ATOM 1746 C CA . ASP A 1 222 ? -5.066 -7.917 -21.828 1.00 98.50 222 ASP A CA 1
ATOM 1747 C C . ASP A 1 222 ? -5.226 -7.739 -20.314 1.00 98.50 222 ASP A C 1
ATOM 1749 O O . ASP A 1 222 ? -5.920 -6.825 -19.868 1.00 98.50 222 ASP A O 1
ATOM 1753 N N . VAL A 1 223 ? -4.523 -8.546 -19.516 1.00 98.62 223 VAL A N 1
ATOM 1754 C CA . VAL A 1 223 ? -4.544 -8.425 -18.052 1.00 98.62 223 VAL A CA 1
ATOM 1755 C C . VAL A 1 223 ? -3.833 -7.145 -17.606 1.00 98.62 223 VAL A C 1
ATOM 1757 O O . VAL A 1 223 ? -4.296 -6.468 -16.691 1.00 98.62 223 VAL A O 1
ATOM 1760 N N . ALA A 1 224 ? -2.743 -6.761 -18.279 1.00 98.50 224 ALA A N 1
ATOM 1761 C CA . ALA A 1 224 ? -2.053 -5.507 -17.991 1.00 98.50 224 ALA A CA 1
ATOM 1762 C C . ALA A 1 224 ? -2.929 -4.275 -18.264 1.00 98.50 224 ALA A C 1
ATOM 1764 O O . ALA A 1 224 ? -2.989 -3.372 -17.429 1.00 98.50 224 ALA A O 1
ATOM 1765 N N . LEU A 1 225 ? -3.641 -4.248 -19.396 1.00 98.62 225 LEU A N 1
ATOM 1766 C CA . LEU A 1 225 ? -4.599 -3.187 -19.702 1.00 98.62 225 LEU A CA 1
ATOM 1767 C C . LEU A 1 225 ? -5.703 -3.130 -18.646 1.00 98.62 225 LEU A C 1
ATOM 1769 O O . LEU A 1 225 ? -6.040 -2.043 -18.183 1.00 98.62 225 LEU A O 1
ATOM 1773 N N . ALA A 1 226 ? -6.215 -4.287 -18.220 1.00 98.69 226 ALA A N 1
ATOM 1774 C CA . ALA A 1 226 ? -7.215 -4.347 -17.166 1.00 98.69 226 ALA A CA 1
ATOM 1775 C C . ALA A 1 226 ? -6.710 -3.722 -15.854 1.00 98.69 226 ALA A C 1
ATOM 1777 O O . ALA A 1 226 ? -7.424 -2.925 -15.243 1.00 98.69 226 ALA A O 1
ATOM 1778 N N . CYS A 1 227 ? -5.465 -4.013 -15.454 1.00 98.38 227 CYS A N 1
ATOM 1779 C CA . CYS A 1 227 ? -4.839 -3.387 -14.288 1.00 98.38 227 CYS A CA 1
ATOM 1780 C C . CYS A 1 227 ? -4.776 -1.861 -14.428 1.00 98.38 227 CYS A C 1
ATOM 1782 O O . CYS A 1 227 ? -5.145 -1.156 -13.495 1.00 98.38 227 CYS A O 1
ATOM 1784 N N . LEU A 1 228 ? -4.337 -1.342 -15.579 1.00 97.12 228 LEU A N 1
ATOM 1785 C CA . LEU A 1 228 ? -4.179 0.103 -15.792 1.00 97.12 228 LEU A CA 1
ATOM 1786 C C . LEU A 1 228 ? -5.519 0.846 -15.853 1.00 97.12 228 LEU A C 1
ATOM 1788 O O . LEU A 1 228 ? -5.638 1.930 -15.287 1.00 97.12 228 LEU A O 1
ATOM 1792 N N . LEU A 1 229 ? -6.535 0.263 -16.497 1.00 96.69 229 LEU A N 1
ATOM 1793 C CA . LEU A 1 229 ? -7.879 0.844 -16.549 1.00 96.69 229 LEU A CA 1
ATOM 1794 C C . LEU A 1 229 ? -8.520 0.909 -15.162 1.00 96.69 229 LEU A C 1
ATOM 1796 O O . LEU A 1 229 ? -9.158 1.904 -14.837 1.00 96.69 229 LEU A O 1
ATOM 1800 N N . VAL A 1 230 ? -8.332 -0.120 -14.330 1.00 96.38 230 VAL A N 1
ATOM 1801 C CA . VAL A 1 230 ? -8.807 -0.080 -12.942 1.00 96.38 230 VAL A CA 1
ATOM 1802 C C . VAL A 1 230 ? -7.974 0.891 -12.111 1.00 96.38 230 VAL A C 1
ATOM 1804 O O . VAL A 1 230 ? -8.559 1.680 -11.382 1.00 96.38 230 VAL A O 1
ATOM 1807 N N . ALA A 1 231 ? -6.645 0.911 -12.252 1.00 95.31 231 ALA A N 1
ATOM 1808 C CA . ALA A 1 231 ? -5.776 1.851 -11.538 1.00 95.31 231 ALA A CA 1
ATOM 1809 C C . ALA A 1 231 ? -6.161 3.316 -11.800 1.00 95.31 231 ALA A C 1
ATOM 1811 O O . ALA A 1 231 ? -6.170 4.114 -10.865 1.00 95.31 231 ALA A O 1
ATOM 1812 N N . LYS A 1 232 ? -6.551 3.644 -13.040 1.00 93.50 232 LYS A N 1
ATOM 1813 C CA . LYS A 1 232 ? -7.018 4.980 -13.436 1.00 93.50 232 LYS A CA 1
ATOM 1814 C C . LYS A 1 232 ? -8.196 5.484 -12.597 1.00 93.50 232 LYS A C 1
ATOM 1816 O O . LYS A 1 232 ? -8.253 6.670 -12.291 1.00 93.50 232 LYS A O 1
ATOM 1821 N N . GLU A 1 233 ? -9.103 4.598 -12.184 1.00 91.75 233 GLU A N 1
ATOM 1822 C CA . GLU A 1 233 ? -10.257 4.956 -11.343 1.00 91.75 233 GLU A CA 1
ATOM 1823 C C . GLU A 1 233 ? -9.849 5.367 -9.916 1.00 91.75 233 GLU A C 1
ATOM 1825 O O . GLU A 1 233 ? -10.611 6.044 -9.228 1.00 91.75 233 GLU A O 1
ATOM 1830 N N . PHE A 1 234 ? -8.654 4.967 -9.465 1.00 88.62 234 PHE A N 1
ATOM 1831 C CA . PHE A 1 234 ? -8.126 5.267 -8.130 1.00 88.62 234 PHE A CA 1
ATOM 1832 C C . PHE A 1 234 ? -7.168 6.468 -8.110 1.00 88.62 234 PHE A C 1
ATOM 1834 O O . PHE A 1 234 ? -6.862 6.974 -7.036 1.00 88.62 234 PHE A O 1
ATOM 1841 N N . THR A 1 235 ? -6.713 6.972 -9.258 1.00 79.81 235 THR A N 1
ATOM 1842 C CA . THR A 1 235 ? -5.808 8.132 -9.332 1.00 79.81 235 THR A CA 1
ATOM 1843 C C . THR A 1 235 ? -6.545 9.366 -9.858 1.00 79.81 235 THR A C 1
ATOM 1845 O O . THR A 1 235 ? -6.688 9.506 -11.073 1.00 79.81 235 THR A O 1
ATOM 1848 N N . PRO A 1 236 ? -6.988 10.31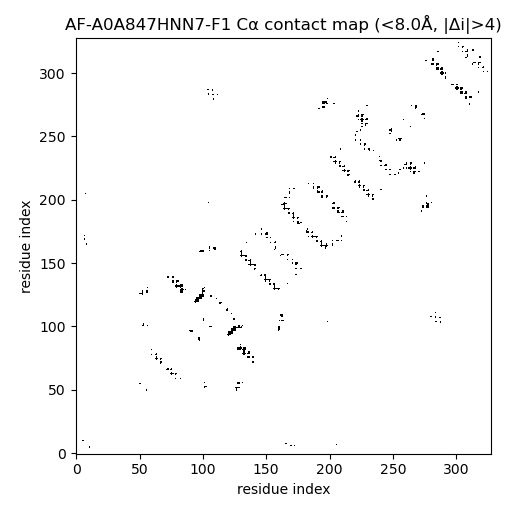0 -9.004 1.00 57.03 236 PRO A N 1
ATOM 1849 C CA . PRO A 1 236 ? -7.706 11.507 -9.452 1.00 57.03 236 PRO A CA 1
ATOM 1850 C C . PRO A 1 236 ? -6.799 12.600 -10.072 1.00 57.03 236 PRO A C 1
ATOM 1852 O O . PRO A 1 236 ? -7.138 13.780 -10.023 1.00 57.03 236 PRO A O 1
ATOM 1855 N N . GLY A 1 237 ? -5.657 12.237 -10.669 1.00 61.06 237 GLY A N 1
ATOM 1856 C CA . GLY A 1 237 ? -4.715 13.154 -11.327 1.00 61.06 237 GLY A CA 1
ATOM 1857 C C . GLY A 1 237 ? -4.295 12.658 -12.715 1.00 61.06 237 GLY A C 1
ATOM 1858 O O . GLY A 1 237 ? -4.078 11.467 -12.912 1.00 61.06 237 GLY A O 1
ATOM 1859 N N . GLU A 1 238 ? -4.170 13.572 -13.681 1.00 55.81 238 GLU A N 1
ATOM 1860 C CA . GLU A 1 238 ? -4.119 13.281 -15.128 1.00 55.81 238 GLU A CA 1
ATOM 1861 C C . GLU A 1 238 ? -2.885 12.521 -15.667 1.00 55.81 238 GLU A C 1
ATOM 1863 O O . GLU A 1 238 ? -2.817 12.331 -16.872 1.00 55.81 238 GLU A O 1
ATOM 1868 N N . ASN A 1 239 ? -1.909 12.068 -14.870 1.00 64.06 239 ASN A N 1
ATOM 1869 C CA . ASN A 1 239 ? -0.616 11.643 -15.447 1.00 64.06 239 ASN A CA 1
ATOM 1870 C C . ASN A 1 239 ? -0.068 10.272 -15.043 1.00 64.06 239 ASN A C 1
ATOM 1872 O O . ASN A 1 239 ? 0.840 9.788 -15.714 1.00 64.06 239 ASN A O 1
ATOM 1876 N N . ASP A 1 240 ? -0.572 9.620 -13.997 1.00 75.38 240 ASP A N 1
ATOM 1877 C CA . ASP A 1 240 ? 0.171 8.483 -13.443 1.00 75.38 240 ASP A CA 1
ATOM 1878 C C . ASP A 1 240 ? 0.083 7.215 -14.296 1.00 75.38 240 ASP A C 1
ATOM 1880 O O . ASP A 1 240 ? 1.040 6.458 -14.321 1.00 75.38 240 ASP A O 1
ATOM 1884 N N . VAL A 1 241 ? -1.016 6.977 -15.012 1.00 87.94 241 VAL A N 1
ATOM 1885 C CA . VAL A 1 241 ? -1.206 5.761 -15.834 1.00 87.94 241 VAL A CA 1
ATOM 1886 C C . VAL A 1 241 ? -1.218 6.029 -17.340 1.00 87.94 241 VAL A C 1
ATOM 1888 O O . VAL A 1 241 ? -1.304 5.093 -18.136 1.00 87.94 241 VAL A O 1
ATOM 1891 N N . GLU A 1 242 ? -1.189 7.299 -17.752 1.00 89.56 242 GLU A N 1
ATOM 1892 C CA . GLU A 1 242 ? -1.410 7.685 -19.150 1.00 89.56 242 GLU A CA 1
ATOM 1893 C C . GLU A 1 242 ? -0.271 7.244 -20.070 1.00 89.56 242 GLU A C 1
ATOM 1895 O O . GLU A 1 242 ? -0.528 6.856 -21.206 1.00 89.56 242 GLU A O 1
ATOM 1900 N N . GLU A 1 243 ? 0.980 7.234 -19.601 1.00 89.19 243 GLU A N 1
ATOM 1901 C CA . GLU A 1 243 ? 2.114 6.765 -20.407 1.00 89.19 243 GLU A CA 1
ATOM 1902 C C . GLU A 1 243 ? 2.006 5.263 -20.710 1.00 89.19 243 GLU A C 1
ATOM 1904 O O . GLU A 1 243 ? 2.199 4.833 -21.853 1.00 89.19 243 GLU A O 1
ATOM 1909 N N . GLU A 1 244 ? 1.655 4.454 -19.709 1.00 92.56 244 GLU A N 1
ATOM 1910 C CA . GLU A 1 244 ? 1.468 3.014 -19.864 1.00 92.56 244 GLU A CA 1
ATOM 1911 C C . GLU A 1 244 ? 0.222 2.696 -20.706 1.00 92.56 244 GLU A C 1
ATOM 1913 O O . GLU A 1 244 ? 0.266 1.819 -21.575 1.00 92.56 244 GLU A O 1
ATOM 1918 N N . LEU A 1 245 ? -0.875 3.440 -20.519 1.00 94.75 245 LEU A N 1
ATOM 1919 C CA . LEU A 1 245 ? -2.068 3.325 -21.362 1.00 94.75 245 LEU A CA 1
ATOM 1920 C C . LEU A 1 245 ? -1.775 3.738 -22.806 1.00 94.75 245 LEU A C 1
ATOM 1922 O O . LEU A 1 245 ? -2.194 3.045 -23.735 1.00 94.75 245 LEU A O 1
ATOM 1926 N N . PHE A 1 246 ? -1.010 4.811 -23.016 1.00 94.69 246 PHE A N 1
ATOM 1927 C CA . PHE A 1 246 ? -0.571 5.242 -24.339 1.00 94.69 246 PHE A CA 1
ATOM 1928 C C . PHE A 1 246 ? 0.273 4.157 -25.011 1.00 94.69 246 PHE A C 1
ATOM 1930 O O . PHE A 1 246 ? 0.022 3.815 -26.170 1.00 94.69 246 PHE A O 1
ATOM 1937 N N . PHE A 1 247 ? 1.212 3.548 -24.279 1.00 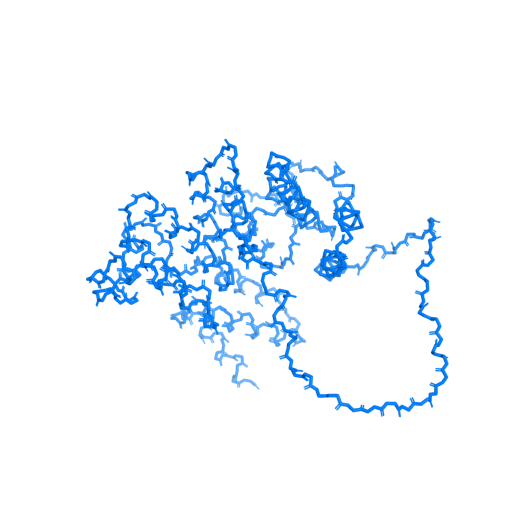95.06 247 PHE A N 1
ATOM 1938 C CA . PHE A 1 247 ? 1.985 2.411 -24.771 1.00 95.06 247 PHE A CA 1
ATOM 1939 C C . PHE A 1 247 ? 1.075 1.265 -25.234 1.00 95.06 247 PHE A C 1
ATOM 1941 O O . PHE A 1 247 ? 1.252 0.769 -26.351 1.00 95.06 247 PHE A O 1
ATOM 1948 N N . ILE A 1 248 ? 0.079 0.862 -24.437 1.00 96.94 248 ILE A N 1
ATOM 1949 C CA . ILE A 1 248 ? -0.845 -0.209 -24.840 1.00 96.94 248 ILE A CA 1
ATOM 1950 C C . ILE A 1 248 ? -1.700 0.218 -26.036 1.00 96.94 248 ILE A C 1
ATOM 1952 O O . ILE A 1 248 ? -1.812 -0.549 -26.988 1.00 96.94 248 ILE A O 1
ATOM 1956 N N . SER A 1 249 ? -2.247 1.436 -26.044 1.00 97.19 249 SER A N 1
ATOM 1957 C CA . SER A 1 249 ? -3.079 1.936 -27.148 1.00 97.19 249 SER A CA 1
ATOM 1958 C C . SER A 1 249 ? -2.336 1.928 -28.489 1.00 97.19 249 SER A C 1
ATOM 1960 O O . SER A 1 249 ? -2.906 1.572 -29.520 1.00 97.19 249 SER A O 1
ATOM 1962 N N . ARG A 1 250 ? -1.034 2.243 -28.473 1.00 97.75 250 ARG A N 1
ATOM 1963 C CA . ARG A 1 250 ? -0.180 2.267 -29.663 1.00 97.75 250 ARG A CA 1
ATOM 1964 C C . ARG A 1 250 ? 0.200 0.869 -30.147 1.00 97.75 250 ARG A C 1
ATOM 1966 O O . ARG A 1 250 ? 0.254 0.647 -31.354 1.00 97.75 250 ARG A O 1
ATOM 1973 N N . ASN A 1 251 ? 0.515 -0.048 -29.234 1.00 97.19 251 ASN A N 1
ATOM 1974 C CA . ASN A 1 251 ? 1.033 -1.376 -29.584 1.00 97.19 251 ASN A CA 1
ATOM 1975 C C . ASN A 1 251 ? -0.072 -2.436 -29.740 1.00 97.19 251 ASN A C 1
ATOM 1977 O O . ASN A 1 251 ? 0.113 -3.410 -30.465 1.00 97.19 251 ASN A O 1
ATOM 1981 N N . PHE A 1 252 ? -1.225 -2.238 -29.097 1.00 97.69 252 PHE A N 1
ATOM 1982 C CA . PHE A 1 252 ? -2.367 -3.156 -29.083 1.00 97.69 252 PHE A CA 1
ATOM 1983 C C . PHE A 1 252 ? -3.702 -2.401 -29.281 1.00 97.69 252 PHE A C 1
ATOM 1985 O O . PHE A 1 252 ? -4.601 -2.504 -28.443 1.00 97.69 252 PHE A O 1
ATOM 1992 N N . PRO A 1 253 ? -3.881 -1.650 -30.386 1.00 97.69 253 PRO A N 1
ATOM 1993 C CA . PRO A 1 253 ? -5.021 -0.742 -30.565 1.00 97.69 253 PRO A CA 1
ATOM 1994 C C . PRO A 1 253 ? -6.380 -1.452 -30.544 1.00 97.69 253 PRO A C 1
ATOM 1996 O O . PRO A 1 253 ? -7.337 -0.943 -29.966 1.00 97.69 253 PRO A O 1
ATOM 1999 N N . THR A 1 254 ? -6.481 -2.648 -31.134 1.00 98.06 254 THR A N 1
ATOM 2000 C CA . THR A 1 254 ? -7.728 -3.431 -31.125 1.00 98.06 254 THR A CA 1
ATOM 2001 C C . THR A 1 254 ? -8.119 -3.853 -29.712 1.00 98.06 254 THR A C 1
ATOM 2003 O O . THR A 1 254 ? -9.284 -3.734 -29.350 1.00 98.06 254 THR A O 1
ATOM 2006 N N . LEU A 1 255 ? -7.148 -4.299 -28.908 1.00 97.75 255 LEU A N 1
ATOM 2007 C CA . LEU A 1 255 ? -7.367 -4.665 -27.509 1.00 97.75 255 LEU A CA 1
ATOM 2008 C C . LEU A 1 255 ? -7.808 -3.441 -26.703 1.00 97.75 255 LEU A C 1
ATOM 2010 O O . LEU A 1 255 ? -8.841 -3.499 -26.040 1.00 97.75 255 LEU A O 1
ATOM 2014 N N . TYR A 1 256 ? -7.066 -2.335 -26.822 1.00 97.75 256 TYR A N 1
ATOM 2015 C CA . TYR A 1 256 ? -7.353 -1.084 -26.122 1.00 97.75 256 TYR A CA 1
ATOM 2016 C C . TYR A 1 256 ? -8.779 -0.592 -26.382 1.00 97.75 256 TYR A C 1
ATOM 2018 O O . TYR A 1 256 ? -9.529 -0.341 -25.446 1.00 97.75 256 TYR A O 1
ATOM 2026 N N . ASN A 1 257 ? -9.190 -0.544 -27.651 1.00 97.56 257 ASN A N 1
ATOM 2027 C CA . ASN A 1 257 ? -10.523 -0.072 -28.031 1.00 97.56 257 ASN A CA 1
ATOM 2028 C C . ASN A 1 257 ? -11.657 -1.040 -27.648 1.00 97.56 257 ASN A C 1
ATOM 2030 O O . ASN A 1 257 ? -12.821 -0.651 -27.688 1.00 97.56 257 ASN A O 1
ATOM 2034 N N . SER A 1 258 ? -11.343 -2.298 -27.325 1.00 97.31 258 SER A N 1
ATOM 2035 C CA . SER A 1 258 ? -12.339 -3.328 -27.000 1.00 97.31 258 SER A CA 1
ATOM 2036 C C . SER A 1 258 ? -12.628 -3.482 -25.505 1.00 97.31 258 SER A C 1
ATOM 2038 O O . SER A 1 258 ? -13.616 -4.123 -25.154 1.00 97.31 258 SER A O 1
ATOM 2040 N N . MET A 1 259 ? -11.781 -2.933 -24.627 1.00 98.12 259 MET A N 1
ATOM 2041 C CA . MET A 1 259 ? -11.878 -3.136 -23.181 1.00 98.12 259 MET A CA 1
ATOM 2042 C C . MET A 1 259 ? -12.325 -1.857 -22.472 1.00 98.12 259 MET A C 1
ATOM 2044 O O . MET A 1 259 ? -11.598 -0.870 -22.431 1.00 98.12 259 MET A O 1
ATOM 2048 N N . ASP A 1 260 ? -13.506 -1.904 -21.862 1.00 97.12 260 ASP A N 1
ATOM 2049 C CA . ASP A 1 260 ? -13.972 -0.890 -20.918 1.00 97.12 260 ASP A CA 1
ATOM 2050 C C . ASP A 1 260 ? -13.631 -1.270 -19.462 1.00 97.12 260 ASP A C 1
ATOM 2052 O O . ASP A 1 260 ? -13.136 -2.364 -19.174 1.00 97.12 260 ASP A O 1
ATOM 2056 N N . VAL A 1 261 ? -13.904 -0.366 -18.514 1.00 96.06 261 VAL A N 1
ATOM 2057 C CA . VAL A 1 261 ? -13.615 -0.584 -17.082 1.00 96.06 261 VAL A CA 1
ATOM 2058 C C . VAL A 1 261 ? -14.392 -1.782 -16.516 1.00 96.06 261 VAL A C 1
ATOM 2060 O O . VAL A 1 261 ? -13.878 -2.513 -15.667 1.00 96.06 261 VAL A O 1
ATOM 2063 N N . ALA A 1 262 ? -15.620 -2.027 -16.981 1.00 97.56 262 ALA A N 1
ATOM 2064 C CA . ALA A 1 262 ? -16.422 -3.158 -16.519 1.00 97.56 262 ALA A CA 1
ATOM 2065 C C . ALA A 1 262 ? -15.792 -4.499 -16.933 1.00 97.56 262 ALA A C 1
ATOM 2067 O O . ALA A 1 262 ? -15.636 -5.400 -16.103 1.00 97.56 262 ALA A O 1
ATOM 2068 N N . SER A 1 263 ? -15.368 -4.601 -18.193 1.00 98.12 263 SER A N 1
ATOM 2069 C CA . SER A 1 263 ? -14.657 -5.760 -18.732 1.00 98.12 263 SER A CA 1
ATOM 2070 C C . SER A 1 263 ? -13.286 -5.922 -18.076 1.00 98.12 263 SER A C 1
ATOM 2072 O O . SER A 1 263 ? -12.922 -7.036 -17.710 1.00 98.12 263 SER A O 1
ATOM 2074 N N . ALA A 1 264 ? -12.563 -4.826 -17.825 1.00 98.44 264 ALA A N 1
ATOM 2075 C CA . ALA A 1 264 ? -11.297 -4.836 -17.094 1.00 98.44 264 ALA A CA 1
ATOM 2076 C C . ALA A 1 264 ? -11.443 -5.468 -15.700 1.00 98.44 264 ALA A C 1
ATOM 2078 O O . ALA A 1 264 ? -10.723 -6.408 -15.363 1.00 98.44 264 ALA A O 1
ATOM 2079 N N . ARG A 1 265 ? -12.430 -5.031 -14.907 1.00 98.12 265 ARG A N 1
ATOM 2080 C CA . ARG A 1 265 ? -12.712 -5.612 -13.580 1.00 98.12 265 ARG A CA 1
ATOM 2081 C C . ARG A 1 265 ? -13.032 -7.105 -13.656 1.00 98.12 265 ARG A C 1
ATOM 2083 O O . ARG A 1 265 ? -12.608 -7.876 -12.796 1.00 98.12 265 ARG A O 1
ATOM 2090 N N . GLN A 1 266 ? -13.747 -7.536 -14.695 1.00 98.25 266 GLN A N 1
ATOM 2091 C CA . GLN A 1 266 ? -14.024 -8.954 -14.922 1.00 98.25 266 GLN A CA 1
ATOM 2092 C C . GLN A 1 266 ? -12.750 -9.745 -15.262 1.00 98.25 266 GLN A C 1
ATOM 2094 O O . GLN A 1 266 ? -12.543 -10.828 -14.708 1.00 98.25 266 GLN A O 1
ATOM 2099 N N . THR 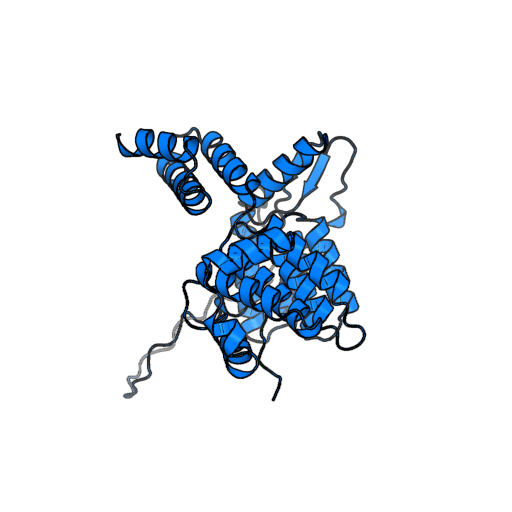A 1 267 ? -11.875 -9.196 -16.108 1.00 98.56 267 THR A N 1
ATOM 2100 C CA . THR A 1 267 ? -10.564 -9.778 -16.431 1.00 98.56 267 THR A CA 1
ATOM 2101 C C . THR A 1 267 ? -9.704 -9.932 -15.178 1.00 98.56 267 THR A C 1
ATOM 2103 O O . THR A 1 267 ? -9.131 -11.001 -14.962 1.00 98.56 267 THR A O 1
ATOM 2106 N N . LEU A 1 268 ? -9.652 -8.918 -14.304 1.00 98.56 268 LEU A N 1
ATOM 2107 C CA . LEU A 1 268 ? -8.911 -9.003 -13.039 1.00 98.56 268 LEU A CA 1
ATOM 2108 C C . LEU A 1 268 ? -9.438 -10.137 -12.149 1.00 98.56 268 LEU A C 1
ATOM 2110 O O . LEU A 1 268 ? -8.654 -10.973 -11.698 1.00 98.56 268 LEU A O 1
ATOM 2114 N N . LYS A 1 269 ? -10.763 -10.256 -11.992 1.00 97.62 269 LYS A N 1
ATOM 2115 C CA . LYS A 1 269 ? -11.391 -11.342 -11.214 1.00 97.62 269 LYS A CA 1
ATOM 2116 C C . LYS A 1 269 ? -11.047 -12.728 -11.746 1.00 97.62 269 LYS A C 1
ATOM 2118 O O . LYS A 1 269 ? -10.702 -13.613 -10.964 1.00 97.62 269 LYS A O 1
ATOM 2123 N N . GLN A 1 270 ? -11.110 -12.924 -13.063 1.00 98.19 270 GLN A N 1
ATOM 2124 C CA . GLN A 1 270 ? -10.750 -14.198 -13.700 1.00 98.19 270 GLN A CA 1
ATOM 2125 C C . GLN A 1 270 ? -9.283 -14.571 -13.453 1.00 98.19 270 GLN A C 1
ATOM 2127 O O . GLN A 1 270 ? -8.965 -15.748 -13.284 1.00 98.19 270 GLN A O 1
ATOM 2132 N N . ASN A 1 271 ? -8.413 -13.565 -13.353 1.00 97.81 271 ASN A N 1
ATOM 2133 C CA . ASN A 1 271 ? -6.989 -13.719 -13.072 1.00 97.81 271 ASN A CA 1
ATOM 2134 C C . ASN A 1 271 ? -6.644 -13.668 -11.574 1.00 97.81 271 ASN A C 1
ATOM 2136 O O . ASN A 1 271 ? -5.467 -13.692 -11.221 1.00 97.81 271 ASN A O 1
ATOM 2140 N N . ARG A 1 272 ? -7.651 -13.648 -10.686 1.00 97.06 272 ARG A N 1
ATOM 2141 C CA . ARG A 1 272 ? -7.489 -13.577 -9.222 1.00 97.06 272 ARG A CA 1
ATOM 2142 C C . ARG A 1 272 ? -6.683 -12.355 -8.760 1.00 97.06 272 ARG A C 1
ATOM 2144 O O . ARG A 1 272 ? -5.967 -12.426 -7.766 1.00 97.06 272 ARG A O 1
ATOM 2151 N N . ILE A 1 273 ? -6.809 -11.246 -9.481 1.00 97.94 273 ILE A N 1
ATOM 2152 C CA . ILE A 1 273 ? -6.274 -9.940 -9.096 1.00 97.94 273 ILE A CA 1
ATOM 2153 C C . ILE A 1 273 ? -7.424 -9.145 -8.476 1.00 97.94 273 ILE A C 1
ATOM 2155 O O . ILE A 1 273 ? -8.530 -9.128 -9.018 1.00 97.94 273 ILE A O 1
ATOM 2159 N N . LEU A 1 274 ? -7.172 -8.516 -7.326 1.00 96.75 274 LEU A N 1
ATOM 2160 C CA . LEU A 1 274 ? -8.150 -7.646 -6.675 1.00 96.75 274 LEU A CA 1
ATOM 2161 C C . LEU A 1 274 ? -8.480 -6.461 -7.588 1.00 96.75 274 LEU A C 1
ATOM 2163 O O . LEU A 1 274 ? -7.580 -5.773 -8.063 1.00 96.75 274 LEU A O 1
ATOM 2167 N N . ASP A 1 275 ? -9.769 -6.228 -7.825 1.00 94.31 275 ASP A N 1
ATOM 2168 C CA . ASP A 1 275 ? -10.264 -5.090 -8.602 1.00 94.31 275 ASP A CA 1
ATOM 2169 C C . ASP A 1 275 ? -10.761 -3.935 -7.721 1.00 94.31 275 ASP A C 1
ATOM 2171 O O . ASP A 1 275 ? -11.066 -2.860 -8.228 1.00 94.31 275 ASP A O 1
ATOM 2175 N N . ASP A 1 276 ? -10.843 -4.140 -6.411 1.00 94.00 276 ASP A N 1
ATOM 2176 C CA . ASP A 1 276 ? -11.248 -3.143 -5.421 1.00 94.00 276 ASP A CA 1
ATOM 2177 C C . ASP A 1 276 ? -10.566 -3.446 -4.076 1.00 94.00 276 ASP A C 1
ATOM 2179 O O . ASP A 1 276 ? -9.888 -4.471 -3.927 1.00 94.00 276 ASP A O 1
ATOM 2183 N N . TYR A 1 277 ? -10.754 -2.574 -3.090 1.00 92.88 277 TYR A N 1
ATOM 2184 C CA . TYR A 1 277 ? -10.202 -2.757 -1.756 1.00 92.88 277 TYR A CA 1
ATOM 2185 C C . TYR A 1 277 ? -10.639 -4.069 -1.104 1.00 92.88 277 TYR A C 1
ATOM 2187 O O . TYR A 1 277 ? -11.789 -4.507 -1.212 1.00 92.88 277 TYR A O 1
ATOM 2195 N N . ALA A 1 278 ? -9.728 -4.656 -0.326 1.00 94.19 278 ALA A N 1
ATOM 2196 C CA . ALA A 1 278 ? -10.041 -5.820 0.486 1.00 94.19 278 ALA A CA 1
ATOM 2197 C C . ALA A 1 278 ? -11.170 -5.502 1.500 1.00 94.19 278 ALA A C 1
ATOM 2199 O O . ALA A 1 278 ? -11.142 -4.453 2.160 1.00 94.19 278 ALA A O 1
ATOM 2200 N N . PRO A 1 279 ? -12.172 -6.389 1.665 1.00 91.81 279 PRO A N 1
ATOM 2201 C CA . PRO A 1 279 ? -13.326 -6.145 2.538 1.00 91.81 279 PRO A CA 1
ATOM 2202 C C . PRO A 1 279 ? -12.948 -5.963 4.018 1.00 91.81 279 PRO A C 1
ATOM 2204 O O . PRO A 1 279 ? -13.697 -5.354 4.787 1.00 91.81 279 PRO A O 1
ATOM 2207 N N . GLU A 1 280 ? -11.779 -6.461 4.425 1.00 94.38 280 GLU A N 1
ATOM 2208 C CA . GLU A 1 280 ? -11.169 -6.260 5.737 1.00 94.38 280 GLU A CA 1
ATOM 2209 C C . GLU A 1 280 ? -11.067 -4.777 6.102 1.00 94.38 280 GLU A C 1
ATOM 2211 O O . GLU A 1 280 ? -11.336 -4.420 7.248 1.00 94.38 280 GLU A O 1
ATOM 2216 N N . HIS A 1 281 ? -10.754 -3.900 5.145 1.00 95.25 281 HIS A N 1
ATOM 2217 C CA . HIS A 1 281 ? -10.577 -2.471 5.414 1.00 95.25 281 HIS A CA 1
ATOM 2218 C C . HIS A 1 281 ? -11.871 -1.803 5.876 1.00 95.25 281 HIS A C 1
ATOM 2220 O O . HIS A 1 281 ? -11.876 -1.034 6.836 1.00 95.25 281 HIS A O 1
ATOM 2226 N N . VAL A 1 282 ? -13.004 -2.163 5.271 1.00 95.62 282 VAL A N 1
ATOM 2227 C CA . VAL A 1 282 ? -14.323 -1.672 5.701 1.00 95.62 282 VAL A CA 1
ATOM 2228 C C . VAL A 1 282 ? -14.621 -2.133 7.128 1.00 95.62 282 VAL A C 1
ATOM 2230 O O . VAL A 1 282 ? -15.118 -1.357 7.945 1.00 95.62 282 VAL A O 1
ATOM 2233 N N . GLN A 1 283 ? -14.279 -3.382 7.459 1.00 95.69 283 GLN A N 1
ATOM 2234 C CA . GLN A 1 283 ? -14.434 -3.902 8.817 1.00 95.69 283 GLN A CA 1
ATOM 2235 C C . GLN A 1 283 ? -13.555 -3.148 9.823 1.00 95.69 283 GLN A C 1
ATOM 2237 O O . GLN A 1 283 ? -14.018 -2.844 10.924 1.00 95.69 283 GLN A O 1
ATOM 2242 N N . VAL A 1 284 ? -12.311 -2.840 9.457 1.00 97.19 284 VAL A N 1
ATOM 2243 C CA . VAL A 1 284 ? -11.391 -2.059 10.293 1.00 97.19 284 VAL A CA 1
ATOM 2244 C C . VAL A 1 284 ? -11.939 -0.655 10.547 1.00 97.19 284 VAL A C 1
ATOM 2246 O O . VAL A 1 284 ? -11.982 -0.224 11.697 1.00 97.19 284 VAL A O 1
ATOM 2249 N N . LEU A 1 285 ? -12.436 0.035 9.518 1.00 97.00 285 LEU A N 1
ATOM 2250 C CA . LEU A 1 285 ? -13.017 1.374 9.666 1.00 97.00 285 LEU A CA 1
ATOM 2251 C C . LEU A 1 285 ? -14.237 1.384 10.595 1.00 97.00 285 LEU A C 1
ATOM 2253 O O . LEU A 1 285 ? -14.375 2.292 11.414 1.00 97.00 285 LEU A O 1
ATOM 2257 N N . LEU A 1 286 ? -15.089 0.356 10.520 1.00 95.94 286 LEU A N 1
ATOM 2258 C CA . LEU A 1 286 ? -16.219 0.195 11.440 1.00 95.94 286 LEU A CA 1
ATOM 2259 C C . LEU A 1 286 ? -15.758 -0.042 12.887 1.00 95.94 286 LEU A C 1
ATOM 2261 O O . LEU A 1 286 ? -16.294 0.581 13.800 1.00 95.94 286 LEU A O 1
ATOM 2265 N N . ARG A 1 287 ? -14.738 -0.883 13.105 1.00 95.62 287 ARG A N 1
ATOM 2266 C CA . ARG A 1 287 ? -14.160 -1.118 14.443 1.00 95.62 287 ARG A CA 1
ATOM 2267 C C . ARG A 1 287 ? -13.527 0.139 15.030 1.00 95.62 287 ARG A C 1
ATOM 2269 O O . ARG A 1 287 ? -13.730 0.434 16.204 1.00 95.62 287 ARG A O 1
ATOM 2276 N N . LEU A 1 288 ? -12.797 0.894 14.210 1.00 96.00 288 LEU A N 1
ATOM 2277 C CA . LEU A 1 288 ? -12.238 2.182 14.606 1.00 96.00 288 LEU A CA 1
ATOM 2278 C C . LEU A 1 288 ? -13.348 3.159 14.991 1.00 96.00 288 LEU A C 1
ATOM 2280 O O . LEU A 1 288 ? -13.260 3.774 16.050 1.00 96.00 288 LEU A O 1
ATOM 2284 N N . ALA A 1 289 ? -14.410 3.259 14.189 1.00 95.12 289 ALA A N 1
ATOM 2285 C CA . ALA A 1 289 ? -15.568 4.090 14.507 1.00 95.12 289 ALA A CA 1
ATOM 2286 C C . ALA A 1 289 ? -16.204 3.700 15.857 1.00 95.12 289 ALA A C 1
ATOM 2288 O O . ALA A 1 289 ? -16.501 4.581 16.657 1.00 95.12 289 ALA A O 1
ATOM 2289 N N . ASP A 1 290 ? -16.334 2.400 16.146 1.00 94.12 290 ASP A N 1
ATOM 2290 C CA . ASP A 1 290 ? -16.878 1.884 17.415 1.00 94.12 290 ASP A CA 1
ATOM 2291 C C . ASP A 1 290 ? -15.954 2.128 18.628 1.00 94.12 290 ASP A C 1
ATOM 2293 O O . ASP A 1 290 ? -16.411 2.143 19.776 1.00 94.12 290 ASP A O 1
ATOM 2297 N N . SER A 1 291 ? -14.651 2.321 18.396 1.00 93.81 291 SER A N 1
ATOM 2298 C CA . SER A 1 291 ? -13.678 2.596 19.460 1.00 93.81 291 SER A CA 1
ATOM 2299 C C . SER A 1 291 ? -13.782 4.023 20.020 1.00 93.81 291 SER A C 1
ATOM 2301 O O . SER A 1 291 ? -13.451 4.248 21.187 1.00 93.81 291 SER A O 1
ATOM 2303 N N . PHE A 1 292 ? -14.295 4.972 19.230 1.00 91.75 292 PHE A N 1
ATOM 2304 C CA . PHE A 1 292 ? -14.474 6.368 19.629 1.00 91.75 292 PHE A CA 1
ATOM 2305 C C . PHE A 1 292 ? -15.837 6.572 20.298 1.00 91.75 292 PHE A C 1
ATOM 2307 O O . PHE A 1 292 ? -16.882 6.504 19.655 1.00 91.75 292 PHE A O 1
ATOM 2314 N N . LYS A 1 293 ? -15.824 6.819 21.612 1.00 88.50 293 LYS A N 1
ATOM 2315 C CA . LYS A 1 293 ? -17.042 6.925 22.440 1.00 88.50 293 LYS A CA 1
ATOM 2316 C C . LYS A 1 293 ? -17.319 8.331 22.967 1.00 88.50 293 LYS A C 1
ATOM 2318 O O . LYS A 1 293 ? -18.418 8.585 23.454 1.00 88.50 293 LYS A O 1
ATOM 2323 N N . ASP A 1 294 ? -16.332 9.221 22.922 1.00 89.62 294 ASP A N 1
ATOM 2324 C CA . ASP A 1 294 ? -16.467 10.586 23.423 1.00 89.62 294 ASP A CA 1
ATOM 2325 C C . ASP A 1 294 ? -17.215 11.443 22.383 1.00 89.62 294 ASP A C 1
ATOM 2327 O O . ASP A 1 294 ? -16.867 11.396 21.200 1.00 89.62 294 ASP A O 1
ATOM 2331 N N . PRO A 1 295 ? -18.221 12.247 22.779 1.00 87.06 295 PRO A N 1
ATOM 2332 C CA . PRO A 1 295 ? -18.902 13.170 21.871 1.00 87.06 295 PRO A CA 1
ATOM 2333 C C . PRO A 1 295 ? -17.966 14.065 21.045 1.00 87.06 295 PRO A C 1
ATOM 2335 O O . PRO A 1 295 ? -18.306 14.416 19.916 1.00 87.06 295 PRO A O 1
ATOM 2338 N N . LYS A 1 296 ? -16.777 14.408 21.562 1.00 91.50 296 LYS A N 1
ATOM 2339 C CA . LYS A 1 296 ? -15.788 15.215 20.825 1.00 91.50 296 LYS A CA 1
ATOM 2340 C C . LYS A 1 296 ? -15.217 14.511 19.587 1.00 91.50 296 LYS A C 1
ATOM 2342 O O . LYS A 1 296 ? -14.727 15.180 18.682 1.00 91.50 296 LYS A O 1
ATOM 2347 N N . ASP A 1 297 ? -15.297 13.181 19.531 1.00 91.38 297 ASP A N 1
ATOM 2348 C CA . ASP A 1 297 ? -14.781 12.370 18.428 1.00 91.38 297 ASP A CA 1
ATOM 2349 C C . ASP A 1 297 ? -15.814 12.182 17.299 1.00 91.38 297 ASP A C 1
ATOM 2351 O O . ASP A 1 297 ? -15.532 11.506 16.309 1.00 91.38 297 ASP A O 1
ATOM 2355 N N . ALA A 1 298 ? -17.007 12.784 17.399 1.00 89.44 298 ALA A N 1
ATOM 2356 C CA . ALA A 1 298 ? -18.092 12.595 16.432 1.00 89.44 298 ALA A CA 1
ATOM 2357 C C . ALA A 1 298 ? -17.678 12.912 14.982 1.00 89.44 298 ALA A C 1
ATOM 2359 O O . ALA A 1 298 ? -17.987 12.146 14.068 1.00 89.44 298 ALA A O 1
ATOM 2360 N N . SER A 1 299 ? -16.918 13.991 14.762 1.00 91.19 299 SER A N 1
ATOM 2361 C CA . SER A 1 299 ? -16.401 14.352 13.432 1.00 91.19 299 SER A CA 1
ATOM 2362 C C . SER A 1 299 ? -15.456 13.286 12.867 1.00 91.19 299 SER A C 1
ATOM 2364 O O . SER A 1 299 ? -15.500 12.968 11.676 1.00 91.19 299 SER A O 1
ATOM 2366 N N . ARG A 1 300 ? -14.636 12.678 13.729 1.00 92.06 300 ARG A N 1
ATOM 2367 C CA . ARG A 1 300 ? -13.718 11.596 13.369 1.00 92.06 300 ARG A CA 1
ATOM 2368 C C . ARG A 1 300 ? -14.474 10.321 13.010 1.00 92.06 300 ARG A C 1
ATOM 2370 O O . ARG A 1 300 ? -14.141 9.689 12.012 1.00 92.06 300 ARG A O 1
ATOM 2377 N N . VAL A 1 301 ? -15.506 9.971 13.779 1.00 93.94 301 VAL A N 1
ATOM 2378 C CA . VAL A 1 301 ? -16.391 8.830 13.489 1.00 93.94 301 VAL A CA 1
ATOM 2379 C C . VAL A 1 301 ? -17.075 9.004 12.133 1.00 93.94 301 VAL A C 1
ATOM 2381 O O . VAL A 1 301 ? -17.053 8.085 11.316 1.00 93.94 301 VAL A O 1
ATOM 2384 N N . ILE A 1 302 ? -17.622 10.191 11.859 1.00 93.19 302 ILE A N 1
ATOM 2385 C CA . ILE A 1 302 ? -18.252 10.517 10.572 1.00 93.19 302 ILE A CA 1
ATOM 2386 C C . ILE A 1 302 ? -17.246 10.354 9.422 1.00 93.19 302 ILE A C 1
ATOM 2388 O O . ILE A 1 302 ? -17.546 9.681 8.437 1.00 93.19 302 ILE A O 1
ATOM 2392 N N . SER A 1 303 ? -16.025 10.878 9.573 1.00 94.06 303 SER A N 1
ATOM 2393 C CA . SER 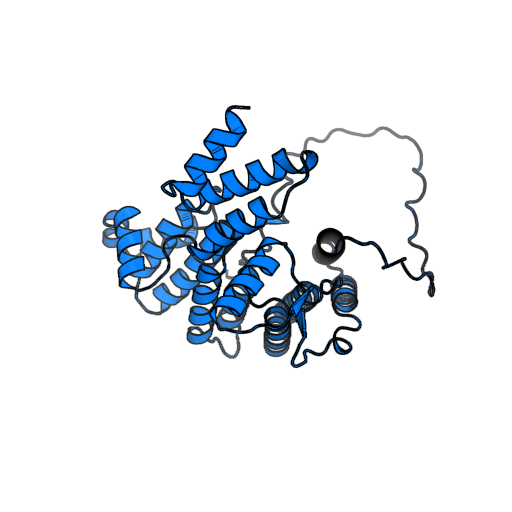A 1 303 ? -14.955 10.730 8.575 1.00 94.06 303 SER A CA 1
ATOM 2394 C C . SER A 1 303 ? -14.612 9.260 8.281 1.00 94.06 303 SER A C 1
ATOM 2396 O O . SER A 1 303 ? -14.556 8.856 7.117 1.00 94.06 303 SER A O 1
ATOM 2398 N N . LEU A 1 304 ? -14.476 8.421 9.317 1.00 95.81 304 LEU A N 1
ATOM 2399 C CA . LEU A 1 304 ? -14.225 6.981 9.158 1.00 95.81 304 LEU A CA 1
ATOM 2400 C C . LEU A 1 304 ? -15.358 6.273 8.403 1.00 95.81 304 LEU A C 1
ATOM 2402 O O . LEU A 1 304 ? -15.095 5.443 7.531 1.00 95.81 304 LEU A O 1
ATOM 2406 N N . LEU A 1 305 ? -16.614 6.611 8.702 1.00 95.81 305 LEU A N 1
ATOM 2407 C CA . LEU A 1 305 ? -17.772 6.028 8.026 1.00 95.81 305 LEU A CA 1
ATOM 2408 C C . LEU A 1 305 ? -17.879 6.479 6.566 1.00 95.81 305 LEU A C 1
ATOM 2410 O O . LEU A 1 305 ? -18.183 5.654 5.705 1.00 95.81 305 LEU A O 1
ATOM 2414 N N . HIS A 1 306 ? -17.588 7.744 6.254 1.00 95.19 306 HIS A N 1
ATOM 2415 C CA . HIS A 1 306 ? -17.525 8.194 4.861 1.00 95.19 306 HIS A CA 1
ATOM 2416 C C . HIS A 1 306 ? -16.425 7.479 4.082 1.00 95.19 306 HIS A C 1
ATOM 2418 O O . HIS A 1 306 ? -16.693 7.026 2.970 1.00 95.19 306 HIS A O 1
ATOM 2424 N N . ARG A 1 307 ? -15.234 7.296 4.667 1.00 94.38 307 ARG A N 1
ATOM 2425 C CA . ARG A 1 307 ? -14.172 6.489 4.047 1.00 94.38 307 ARG A CA 1
ATOM 2426 C C . ARG A 1 307 ? -14.643 5.051 3.807 1.00 94.38 307 ARG A C 1
ATOM 2428 O O . ARG A 1 307 ? -14.481 4.527 2.712 1.00 94.38 307 ARG A O 1
ATOM 2435 N N . ALA A 1 308 ? -15.336 4.442 4.771 1.00 95.56 308 ALA A N 1
ATOM 2436 C CA . ALA A 1 308 ? -15.902 3.101 4.603 1.00 95.56 308 ALA A CA 1
ATOM 2437 C C . ALA A 1 308 ? -16.950 3.046 3.476 1.00 95.56 308 ALA A C 1
ATOM 2439 O O . ALA A 1 308 ? -17.021 2.062 2.741 1.00 95.56 308 ALA A O 1
ATOM 2440 N N . LYS A 1 309 ? -17.746 4.110 3.306 1.00 95.06 309 LYS A N 1
ATOM 2441 C CA . LYS A 1 309 ? -18.729 4.233 2.221 1.00 95.06 309 LYS A CA 1
ATOM 2442 C C . LYS A 1 309 ? -18.059 4.416 0.865 1.00 95.06 309 LYS A C 1
ATOM 2444 O O . LYS A 1 309 ? -18.570 3.887 -0.112 1.00 95.06 309 LYS A O 1
ATOM 2449 N N . GLN A 1 310 ? -16.944 5.139 0.796 1.00 91.81 310 GLN A N 1
ATOM 2450 C CA . GLN A 1 310 ? -16.158 5.263 -0.434 1.00 91.81 310 GLN A CA 1
ATOM 2451 C C . GLN A 1 310 ? -15.621 3.898 -0.877 1.00 91.81 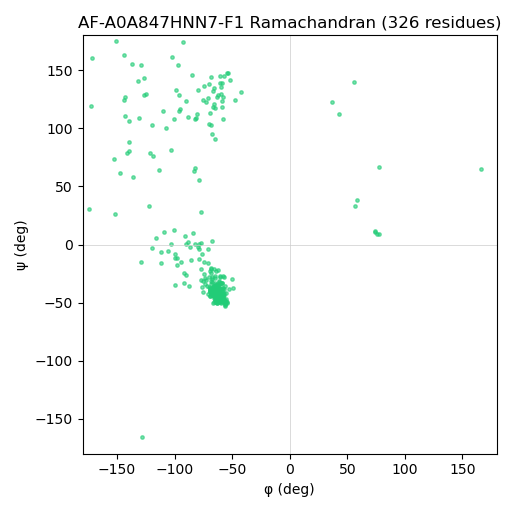310 GLN A C 1
ATOM 2453 O O . GLN A 1 310 ? -15.776 3.544 -2.038 1.00 91.81 310 GLN A O 1
ATOM 2458 N N . MET A 1 311 ? -15.083 3.106 0.058 1.00 91.50 311 MET A N 1
ATOM 2459 C CA . MET A 1 311 ? -14.550 1.766 -0.232 1.00 91.50 311 MET A CA 1
ATOM 2460 C C . MET A 1 311 ? -15.646 0.728 -0.517 1.00 91.50 311 MET A C 1
ATOM 2462 O O . MET A 1 311 ? -15.429 -0.213 -1.267 1.00 91.50 311 MET A O 1
ATOM 2466 N N . ALA A 1 312 ? -16.832 0.864 0.085 1.00 92.12 312 ALA A N 1
ATOM 2467 C CA . ALA A 1 312 ? -17.953 -0.042 -0.158 1.00 92.12 312 ALA A CA 1
ATOM 2468 C C . ALA A 1 312 ? -19.303 0.701 -0.208 1.00 92.12 312 ALA A C 1
ATOM 2470 O O . ALA A 1 312 ? -20.098 0.618 0.738 1.00 92.12 312 ALA A O 1
ATOM 2471 N N . PRO A 1 313 ? -19.638 1.357 -1.338 1.00 91.44 313 PRO A N 1
ATOM 2472 C CA . PRO A 1 313 ? -20.834 2.205 -1.452 1.00 91.44 313 PRO A CA 1
ATOM 2473 C C . PRO A 1 313 ? -22.156 1.469 -1.208 1.00 91.44 313 PRO A C 1
ATOM 2475 O O . PRO A 1 313 ? -23.144 2.056 -0.760 1.00 91.44 313 PRO A O 1
ATOM 2478 N N . LYS A 1 314 ? -22.180 0.161 -1.485 1.00 92.12 314 LYS A N 1
ATOM 2479 C CA . LYS A 1 314 ? -23.356 -0.708 -1.327 1.00 92.12 314 LYS A CA 1
ATOM 2480 C C . LYS A 1 314 ? -23.456 -1.358 0.060 1.00 92.12 314 LYS A C 1
ATOM 2482 O O . LYS A 1 314 ? -24.393 -2.118 0.298 1.00 92.12 314 LYS A O 1
ATOM 2487 N N . ASN A 1 315 ? -22.526 -1.088 0.980 1.00 94.25 315 ASN A N 1
ATOM 2488 C CA . ASN A 1 315 ? -22.553 -1.675 2.318 1.00 94.25 315 ASN A CA 1
ATOM 2489 C C . ASN A 1 315 ? -23.726 -1.103 3.140 1.00 94.25 315 ASN A C 1
ATOM 2491 O O . ASN A 1 315 ? -23.758 0.082 3.476 1.00 94.25 315 ASN A O 1
ATOM 2495 N N . GLN A 1 316 ? -24.709 -1.952 3.454 1.00 94.19 316 GLN A N 1
ATOM 2496 C CA . GLN A 1 316 ? -25.934 -1.542 4.151 1.00 94.19 316 GLN A CA 1
ATOM 2497 C C . GLN A 1 316 ? -25.661 -1.009 5.561 1.00 94.19 316 GLN A C 1
ATOM 2499 O O . GLN A 1 316 ? -26.281 -0.029 5.971 1.00 94.19 316 GLN A O 1
ATOM 2504 N N . GLU A 1 317 ? -24.721 -1.617 6.286 1.00 94.50 317 GLU A N 1
ATOM 2505 C CA . GLU A 1 317 ? -24.411 -1.221 7.659 1.00 94.50 317 GLU A CA 1
ATOM 2506 C C . GLU A 1 317 ? -23.743 0.155 7.708 1.00 94.50 317 GLU A C 1
ATOM 2508 O O . GLU A 1 317 ? -24.149 1.009 8.496 1.00 94.50 317 GLU A O 1
ATOM 2513 N N . VAL A 1 318 ? -22.779 0.408 6.817 1.00 94.56 318 VAL A N 1
ATOM 2514 C CA . VAL A 1 318 ? -22.140 1.727 6.689 1.00 94.56 318 VAL A CA 1
ATOM 2515 C C . VAL A 1 318 ? -23.186 2.800 6.370 1.00 94.56 318 VAL A C 1
ATOM 2517 O O . VAL A 1 318 ? -23.258 3.823 7.053 1.00 94.56 318 VAL A O 1
ATOM 2520 N N . ASN A 1 319 ? -24.048 2.546 5.380 1.00 93.88 319 ASN A N 1
ATOM 2521 C CA . ASN A 1 319 ? -25.088 3.492 4.971 1.00 93.88 319 ASN A CA 1
ATOM 2522 C C . ASN A 1 319 ? -26.089 3.789 6.102 1.00 93.88 319 ASN A C 1
ATOM 2524 O O . ASN A 1 319 ? -26.453 4.948 6.308 1.00 93.88 319 ASN A O 1
ATOM 2528 N N . ARG A 1 320 ? -26.494 2.772 6.872 1.00 94.75 320 ARG A N 1
ATOM 2529 C CA . ARG A 1 320 ? -27.380 2.930 8.035 1.00 94.75 320 ARG A CA 1
ATOM 2530 C C . ARG A 1 320 ? -26.750 3.807 9.119 1.00 94.75 320 ARG A C 1
ATOM 2532 O O . ARG A 1 320 ? -27.427 4.676 9.664 1.00 94.75 320 ARG A O 1
ATOM 2539 N N . ARG A 1 321 ? -25.468 3.594 9.439 1.00 93.88 321 ARG A N 1
ATOM 2540 C CA . ARG A 1 321 ? -24.759 4.354 10.485 1.00 93.88 321 ARG A CA 1
ATOM 2541 C C . ARG A 1 321 ? -24.592 5.829 10.126 1.00 93.88 321 ARG A C 1
ATOM 2543 O O . ARG A 1 321 ? -24.853 6.675 10.975 1.00 93.88 321 ARG A O 1
ATOM 2550 N N . ILE A 1 322 ? -24.235 6.134 8.877 1.00 91.81 322 ILE A N 1
ATOM 2551 C CA . ILE A 1 322 ? -24.119 7.519 8.387 1.00 91.81 322 ILE A CA 1
ATOM 2552 C C . ILE A 1 322 ? -25.457 8.253 8.533 1.00 91.81 322 ILE A C 1
ATOM 2554 O O . ILE A 1 322 ? -25.516 9.313 9.149 1.00 91.81 322 ILE A O 1
ATOM 2558 N N . GLN A 1 323 ? -26.556 7.639 8.078 1.00 90.44 323 GLN A N 1
ATOM 2559 C CA . GLN A 1 323 ? -27.892 8.237 8.174 1.00 90.44 323 GLN A CA 1
ATOM 2560 C C . GLN A 1 323 ? -28.328 8.549 9.612 1.00 90.44 323 GLN A C 1
ATOM 2562 O O . GLN A 1 323 ? -29.088 9.489 9.823 1.00 90.44 323 GLN A O 1
ATOM 2567 N N . LEU A 1 324 ? -27.910 7.754 10.602 1.00 88.75 324 LEU A N 1
ATOM 2568 C CA . LEU A 1 324 ? -28.251 7.993 12.009 1.00 88.75 324 LEU A CA 1
ATOM 2569 C C . LEU A 1 324 ? -27.479 9.171 12.615 1.00 88.75 324 LEU A C 1
ATOM 2571 O O . LEU A 1 324 ? -27.987 9.806 13.539 1.00 88.75 324 LEU A O 1
ATOM 2575 N N . LEU A 1 325 ? -26.269 9.440 12.124 1.00 85.38 325 LEU A N 1
ATOM 2576 C CA . LEU A 1 325 ? -25.403 10.505 12.626 1.00 85.38 325 LEU A CA 1
ATOM 2577 C C . LEU A 1 325 ? -25.678 11.847 11.944 1.00 85.38 325 LEU A C 1
ATOM 2579 O O . LEU A 1 325 ? -25.647 12.866 12.617 1.00 85.38 325 LEU A O 1
ATOM 2583 N N . GLU A 1 326 ? -26.012 11.850 10.652 1.00 82.38 326 GLU A N 1
ATOM 2584 C CA . GLU A 1 326 ? -26.326 13.074 9.892 1.00 82.38 326 GLU A CA 1
ATOM 2585 C C . GLU A 1 326 ? -27.747 13.613 10.145 1.00 82.38 326 GLU A C 1
ATOM 2587 O O . GLU A 1 326 ? -28.071 14.728 9.746 1.00 82.38 326 GLU A O 1
ATOM 2592 N N . LYS A 1 327 ? -28.620 12.829 10.792 1.00 74.25 327 LYS A N 1
ATOM 2593 C CA . LYS A 1 327 ? -29.983 13.249 11.174 1.00 74.25 327 LYS A CA 1
ATOM 2594 C C . LYS A 1 327 ? -30.059 13.973 12.528 1.00 74.25 327 LYS A C 1
ATOM 2596 O O . LYS A 1 327 ? -31.164 14.329 12.935 1.00 74.25 327 LYS A O 1
ATOM 2601 N N . LYS A 1 328 ? -28.941 14.125 13.240 1.00 57.81 328 LYS A N 1
ATOM 2602 C CA . LYS A 1 328 ? -28.851 14.803 14.543 1.00 57.81 328 LYS A CA 1
ATOM 2603 C C . LYS A 1 328 ? -28.223 16.179 14.400 1.00 57.81 328 LYS A C 1
ATOM 2605 O O . LYS A 1 328 ? -28.646 17.064 15.171 1.00 57.81 328 LYS A O 1
#

Nearest PDB structures (foldseek):
  2xev-assembly1_A  TM=8.020E-01  e=5.171E-01  Xanthomonas campestris
  2e2e-assembly1_B  TM=6.540E-01  e=2.516E-01  Escherichia coli
  2y4u-assembly1_A  TM=3.668E-01  e=5.706E-02  Homo sapiens
  8glv-assembly1_Lf  TM=2.968E-01  e=1.718E-01  Chlamydomonas reinhardtii
  8rte-assembly1_A  TM=3.533E-01  e=1.109E+00  Bacillus phage phi105

Sequence (328 aa):
MINKYLSICLVIALLAGNSLCAQTPASTAKPAKASPAIEKSASETVDVSKIDPIKLNNQMMMVFMERMKAGNYAEAREIAGQMIFGHDKFSSNEAKEYKSFHSLMEKELYSLLENRQGNKKEVVWVEQPISDGFYLLAMLDFQEGKHEDALANMQRAVYWNPVRSAFYCERGYMLLRNNTNPNPLMAQVAYTKALELADNPEDFAGALRGLAFILLERRQPDVALACLLVAKEFTPGENDVEEELFFISRNFPTLYNSMDVASARQTLKQNRILDDYAPEHVQVLLRLADSFKDPKDASRVISLLHRAKQMAPKNQEVNRRIQLLEKK

Solvent-accessible surface area (backbone atoms only — not comparable to full-atom values): 18455 Å² total; per-residue (Å²): 144,87,85,82,83,73,55,87,82,57,56,72,85,71,72,85,82,86,81,80,92,82,89,83,83,89,83,91,80,80,86,77,78,79,76,85,74,82,74,89,64,87,87,68,80,72,81,71,89,78,63,56,34,51,59,53,36,54,52,52,50,49,54,29,52,53,24,51,76,72,67,37,55,68,62,21,49,50,50,24,49,59,30,37,62,72,56,84,77,65,74,66,59,91,59,39,36,71,32,18,56,77,44,70,65,42,51,45,44,47,52,53,52,38,49,74,72,68,50,80,50,47,78,41,73,48,58,55,34,34,14,61,13,25,38,52,47,13,53,52,29,44,76,71,67,38,49,68,61,11,52,54,27,37,51,49,12,37,68,28,29,78,45,50,19,60,60,26,33,51,49,16,49,52,29,54,65,27,90,89,67,56,34,61,68,62,15,46,52,24,15,54,52,8,35,62,36,23,87,50,44,62,45,34,23,49,11,28,45,55,41,19,56,54,28,44,79,68,70,34,56,71,59,16,48,18,28,42,52,52,21,51,78,40,43,99,56,94,61,86,52,50,66,62,48,48,51,43,41,73,77,38,46,71,60,50,77,70,57,51,62,71,54,17,43,50,50,28,52,79,70,75,38,82,73,62,67,40,71,64,55,44,53,37,32,52,52,55,34,70,69,58,79,55,79,88,42,49,70,57,34,51,51,33,43,51,52,30,32,70,74,37,74,82,41,64,68,48,55,53,52,50,57,63,61,76,76,110

Mean predicted aligned error: 9.49 Å

pLDDT: mean 84.63, std 23.26, range [24.42, 98.75]

Radius of gyration: 22.59 Å; Cα contacts (8 Å, |Δi|>4): 389; chains: 1; bounding box: 54×66×59 Å

Foldseek 3Di:
DPPDCDDLVLVVVPPPDDDDDDDDDDDDDDDDDDDDDPDPDPDDPPPPPDDQLLNVVVVLVVVLVVCVVVVVLVVSLVSLVQLQPPVVVDDDDLAADEAADNDLLLVLLVVVVCVVVVRNHHYHHDSRNNLVSLQSQLVSCVVVLVLVSSLVSLVRSCVRRVQQLVSLLVNLVSLQPNPVHRDNPSSLVSLLSSQQRDLALSSNLSSLQSNLVSCVVVVNNLLSLLSLLLSVVSDPDDDDSVVVLVVCCVPPVVSSVVDHNVNSCVSCVVVVRDSAYNVSSLVSLVVVLVVDDDPVCLVVSLVSLVSSCVRPVPDPVSVVVNVVSVVD